Protein AF-M4T949-F1 (afdb_monomer)

Organism: NCBI:txid5691

pLDDT: mean 79.42, std 18.87, range [25.91, 96.88]

Secondary structure (DSSP, 8-state):
-------PPPPP----S-----THHHHHHHHHHHHHHHHT----S-TT-TTHHHHHHHHHHHHHHT-B-TTSPPSPPP-HHHHHHHHHHHHHS-HHHHHHSPPHHHHTSSPPPGGGGSS-HHHHHHHHHHHHHHHHHHHSGGGSGGG-PPPHHHHHSTHHHHHHHHHHHHHHHHHHHHHHHHHHTHHHHHHHHHHHHHHHHHHHHSSTT--SSTTSTT--B--SSHHHHTBTTTTTTSHHHHHHHHH-EETT--S-SS-TTT--EES-TTT-BTHHHHHHHHHHHTTSPP-B--HHHHHHHHHHHHTTEEEE--TTSPPEEEEEE--SSSSTTS--TT-EEEE-HHHHHHHTT------

Structure (mmCIF, N/CA/C/O backbone):
data_AF-M4T949-F1
#
_entry.id   AF-M4T949-F1
#
loop_
_atom_site.group_PDB
_atom_site.id
_atom_site.type_symbol
_atom_site.label_atom_id
_atom_site.label_alt_id
_atom_site.label_comp_id
_atom_site.label_asym_id
_atom_site.label_entity_id
_atom_site.label_seq_id
_atom_site.pdbx_PDB_ins_code
_atom_site.Cartn_x
_atom_site.Cartn_y
_atom_site.Cartn_z
_atom_site.occupancy
_atom_site.B_iso_or_equiv
_atom_site.auth_seq_id
_atom_site.auth_comp_id
_atom_site.auth_asym_id
_atom_site.auth_atom_id
_atom_site.pdbx_PDB_model_num
ATOM 1 N N . ASP A 1 1 ? -18.880 -30.749 17.300 1.00 30.70 1 ASP A N 1
ATOM 2 C CA . ASP A 1 1 ? -19.520 -31.812 16.516 1.00 30.70 1 ASP A CA 1
ATOM 3 C C . ASP A 1 1 ? -19.551 -31.386 15.050 1.00 30.70 1 ASP A C 1
ATOM 5 O O . ASP A 1 1 ? -20.134 -30.342 14.763 1.00 30.70 1 ASP A O 1
ATOM 9 N N . PRO A 1 2 ? -18.764 -32.020 14.167 1.00 28.19 2 PRO A N 1
ATOM 10 C CA . PRO A 1 2 ? -18.450 -31.499 12.844 1.00 28.19 2 PRO A CA 1
ATOM 11 C C . PRO A 1 2 ? -19.301 -32.123 11.722 1.00 28.19 2 PRO A C 1
ATOM 13 O O . PRO A 1 2 ? -19.599 -33.307 11.737 1.00 28.19 2 PRO A O 1
ATOM 16 N N . ARG A 1 3 ? -19.533 -31.317 10.676 1.00 27.27 3 ARG A N 1
ATOM 17 C CA . ARG A 1 3 ? -19.622 -31.705 9.249 1.00 27.27 3 ARG A CA 1
ATOM 18 C C . ARG A 1 3 ? -20.708 -32.721 8.847 1.00 27.27 3 ARG A C 1
ATOM 20 O O . ARG A 1 3 ? -20.486 -33.925 8.867 1.00 27.27 3 ARG A O 1
ATOM 27 N N . GLN A 1 4 ? -21.799 -32.222 8.259 1.00 31.67 4 GLN A N 1
ATOM 28 C CA . GLN A 1 4 ? -22.582 -32.994 7.287 1.00 31.67 4 GLN A CA 1
ATOM 29 C C . GLN A 1 4 ? -22.047 -32.748 5.868 1.00 31.67 4 GLN A C 1
ATOM 31 O O . GLN A 1 4 ? -22.224 -31.678 5.291 1.00 31.67 4 GLN A O 1
ATOM 36 N N . LEU A 1 5 ? -21.375 -33.768 5.334 1.00 28.75 5 LEU A N 1
ATOM 37 C CA . LEU A 1 5 ? -21.090 -33.980 3.917 1.00 28.75 5 LEU A CA 1
ATOM 38 C C . LEU A 1 5 ? -22.038 -35.090 3.447 1.00 28.75 5 LEU A C 1
ATOM 40 O O . LEU A 1 5 ? -21.965 -36.217 3.933 1.00 28.75 5 LEU A O 1
ATOM 44 N N . LEU A 1 6 ? -22.942 -34.755 2.528 1.00 28.31 6 LEU A N 1
ATOM 45 C CA . LEU A 1 6 ? -23.803 -35.705 1.829 1.00 28.31 6 LEU A CA 1
ATOM 46 C C . LEU A 1 6 ? -22.953 -36.532 0.854 1.00 28.31 6 LEU A C 1
ATOM 48 O O . LEU A 1 6 ? -22.551 -36.045 -0.200 1.00 28.31 6 LEU A O 1
ATOM 52 N N . PHE A 1 7 ? -22.692 -37.787 1.217 1.00 25.91 7 PHE A N 1
ATOM 53 C CA . PHE A 1 7 ? -22.283 -38.839 0.291 1.00 25.91 7 PHE A CA 1
ATOM 54 C C . PHE A 1 7 ? -23.542 -39.429 -0.350 1.00 25.91 7 PHE A C 1
ATOM 56 O O . PHE A 1 7 ? -24.339 -40.072 0.331 1.00 25.91 7 PHE A O 1
ATOM 63 N N . LEU A 1 8 ? -23.714 -39.222 -1.656 1.00 28.45 8 LEU A N 1
ATOM 64 C CA . LEU A 1 8 ? -24.615 -40.028 -2.473 1.00 28.45 8 LEU A CA 1
ATOM 65 C C . LEU A 1 8 ? -23.792 -41.068 -3.234 1.00 28.45 8 LEU A C 1
ATOM 67 O O . LEU A 1 8 ? -22.768 -40.778 -3.849 1.00 28.45 8 LEU A O 1
ATOM 71 N N . SER A 1 9 ? -24.259 -42.297 -3.092 1.00 28.17 9 SER A N 1
ATOM 72 C CA . SER A 1 9 ? -23.746 -43.563 -3.586 1.00 28.17 9 SER A CA 1
ATOM 73 C C . SER A 1 9 ? -23.794 -43.675 -5.114 1.00 28.17 9 SER A C 1
ATOM 75 O O . SER A 1 9 ? -24.791 -43.340 -5.749 1.00 28.17 9 SER A O 1
ATOM 77 N N . PHE A 1 10 ? -22.727 -44.224 -5.699 1.00 26.62 10 PHE A N 1
ATOM 78 C CA . PHE A 1 10 ? -22.704 -44.717 -7.078 1.00 26.62 10 PHE A CA 1
ATOM 79 C C . PHE A 1 10 ? -23.197 -46.172 -7.128 1.00 26.62 10 PHE A C 1
ATOM 81 O O . PHE A 1 10 ? -22.725 -46.983 -6.326 1.00 26.62 10 PHE A O 1
ATOM 88 N N . PRO A 1 11 ? -24.072 -46.555 -8.076 1.00 33.09 11 PRO A N 1
ATOM 89 C CA . PRO A 1 11 ? -24.275 -47.953 -8.416 1.00 33.09 11 PRO A CA 1
ATOM 90 C C . PRO A 1 11 ? -23.210 -48.437 -9.411 1.00 33.09 11 PRO A C 1
ATOM 92 O O . PRO A 1 11 ? -22.718 -47.692 -10.260 1.00 33.09 11 PRO A O 1
ATOM 95 N N . ALA A 1 12 ? -22.857 -49.712 -9.266 1.00 32.22 12 ALA A N 1
ATOM 96 C CA . ALA A 1 12 ? -21.851 -50.425 -10.035 1.00 32.22 12 ALA A CA 1
ATOM 97 C C . ALA A 1 12 ? -22.160 -50.458 -11.543 1.00 32.22 12 ALA A C 1
ATOM 99 O O . ALA A 1 12 ? -23.254 -50.836 -11.960 1.00 32.22 12 ALA A O 1
ATOM 100 N N . PHE A 1 13 ? -21.154 -50.121 -12.352 1.00 30.08 13 PHE A N 1
ATOM 101 C CA . PHE A 1 13 ? -21.157 -50.316 -13.799 1.00 30.08 13 PHE A CA 1
ATOM 102 C C . PHE A 1 13 ? -20.624 -51.720 -14.115 1.00 30.08 13 PHE A C 1
ATOM 104 O O . PHE A 1 13 ? -19.446 -52.009 -13.919 1.00 30.08 13 PHE A O 1
ATOM 111 N N . SER A 1 14 ? -21.498 -52.589 -14.619 1.00 36.09 14 SER A N 1
ATOM 112 C CA . SER A 1 14 ? -21.126 -53.784 -15.377 1.00 36.09 14 SER A CA 1
ATOM 113 C C . SER A 1 14 ? -21.784 -53.654 -16.745 1.00 36.09 14 SER A C 1
ATOM 115 O O . SER A 1 14 ? -23.005 -53.528 -16.823 1.00 36.09 1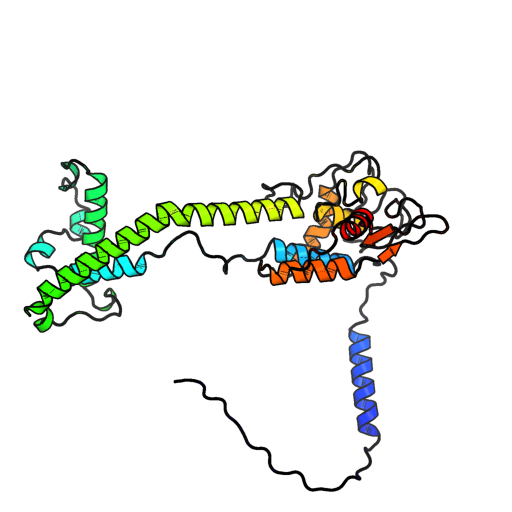4 SER A O 1
ATOM 117 N N . GLY A 1 15 ? -20.991 -53.612 -17.816 1.00 33.06 15 GLY A N 1
ATOM 118 C CA . GLY A 1 15 ? -21.538 -53.471 -19.165 1.00 33.06 15 GLY A CA 1
ATOM 119 C C . GLY A 1 15 ? -20.532 -53.035 -20.224 1.00 33.06 15 GLY A C 1
ATOM 120 O O . GLY A 1 15 ? -20.448 -51.861 -20.548 1.00 33.06 15 GLY A O 1
ATOM 121 N N . ASN A 1 16 ? -19.802 -54.022 -20.740 1.00 31.89 16 ASN A N 1
ATOM 122 C CA . ASN A 1 16 ? -19.310 -54.191 -22.112 1.00 31.89 16 ASN A CA 1
ATOM 123 C C . ASN A 1 16 ? -18.842 -52.972 -22.939 1.00 31.89 16 ASN A C 1
ATOM 125 O O . ASN A 1 16 ? -19.620 -52.150 -23.421 1.00 31.89 16 ASN A O 1
ATOM 129 N N . VAL A 1 17 ? -17.543 -52.994 -23.247 1.00 46.69 17 VAL A N 1
ATOM 130 C CA . VAL A 1 17 ? -16.878 -52.215 -24.296 1.00 46.69 17 VAL A CA 1
ATOM 131 C C . VAL A 1 17 ? -17.364 -52.703 -25.660 1.00 46.69 17 VAL A C 1
ATOM 133 O O . VAL A 1 17 ? -17.031 -53.814 -26.058 1.00 46.69 17 VAL A O 1
ATOM 136 N N . ASN A 1 18 ? -18.174 -51.889 -26.340 1.00 44.00 18 ASN A N 1
ATOM 137 C CA . ASN A 1 18 ? -18.191 -51.682 -27.797 1.00 44.00 18 ASN A CA 1
ATOM 138 C C . ASN A 1 18 ? -19.486 -50.964 -28.191 1.00 44.00 18 ASN A C 1
ATOM 140 O O . ASN A 1 18 ? -20.464 -51.601 -28.579 1.00 44.00 18 ASN A O 1
ATOM 144 N N . GLN A 1 19 ? -19.485 -49.629 -28.152 1.00 40.28 19 GLN A N 1
ATOM 145 C CA . GLN A 1 19 ? -20.375 -48.859 -29.015 1.00 40.28 19 GLN A CA 1
ATOM 146 C C . GLN A 1 19 ? -19.612 -47.731 -29.703 1.00 40.28 19 GLN A C 1
ATOM 148 O O . GLN A 1 19 ? -19.009 -46.855 -29.091 1.00 40.28 19 GLN A O 1
ATOM 153 N N . VAL A 1 20 ? -19.638 -47.852 -31.024 1.00 45.22 20 VAL A N 1
ATOM 154 C CA . VAL A 1 20 ? -19.129 -46.957 -32.050 1.00 45.22 20 VAL A CA 1
ATOM 155 C C . VAL A 1 20 ? -19.753 -45.572 -31.860 1.00 45.22 20 VAL A C 1
ATOM 157 O O . VAL A 1 20 ? -20.968 -45.419 -31.959 1.00 45.22 20 VAL A O 1
ATOM 160 N N . MET A 1 21 ? -18.924 -44.561 -31.586 1.00 36.97 21 MET A N 1
ATOM 161 C CA . MET A 1 21 ? -19.344 -43.159 -31.589 1.00 36.97 21 MET A CA 1
ATOM 162 C C . MET A 1 21 ? -19.725 -42.748 -33.014 1.00 36.97 21 MET A C 1
ATOM 164 O O . MET A 1 21 ? -18.894 -42.723 -33.920 1.00 36.97 21 MET A O 1
ATOM 168 N N . SER A 1 22 ? -21.003 -42.438 -33.200 1.00 46.22 22 SER A N 1
ATOM 169 C CA . SER A 1 22 ? -21.583 -41.943 -34.444 1.00 46.22 22 SER A CA 1
ATOM 170 C C . SER A 1 22 ? -20.960 -40.595 -34.860 1.00 46.22 22 SER A C 1
ATOM 172 O O . SER A 1 22 ? -20.745 -39.730 -34.006 1.00 46.22 22 SER A O 1
ATOM 174 N N . PRO A 1 23 ? -20.754 -40.340 -36.167 1.00 47.91 23 PRO A N 1
ATOM 175 C CA . PRO A 1 23 ? -20.007 -39.181 -36.664 1.00 47.91 23 PRO A CA 1
ATOM 176 C C . PRO A 1 23 ? -20.595 -37.772 -36.407 1.00 47.91 23 PRO A C 1
ATOM 178 O O . PRO A 1 23 ? -19.792 -36.842 -36.369 1.00 47.91 23 PRO A O 1
ATOM 181 N N . PRO A 1 24 ? -21.908 -37.513 -36.199 1.00 51.72 24 PRO A N 1
ATOM 182 C CA . PRO A 1 24 ? -22.390 -36.126 -36.140 1.00 51.72 24 PRO A CA 1
ATOM 183 C C . PRO A 1 24 ? -22.042 -35.391 -34.833 1.00 51.72 24 PRO A C 1
ATOM 185 O O . PRO A 1 24 ? -21.998 -34.162 -34.823 1.00 51.72 24 PRO A O 1
ATOM 188 N N . ALA A 1 25 ? -21.751 -36.109 -33.741 1.00 47.53 25 ALA A N 1
ATOM 189 C CA . ALA A 1 25 ? -21.434 -35.492 -32.448 1.00 47.53 25 ALA A CA 1
ATOM 190 C C . ALA A 1 25 ? -20.014 -34.893 -32.405 1.00 47.53 25 ALA A C 1
ATOM 192 O O . ALA A 1 25 ? -19.788 -33.862 -31.771 1.00 47.53 25 ALA A O 1
ATOM 193 N N . THR A 1 26 ? -19.065 -35.492 -33.130 1.00 52.66 26 THR A N 1
ATOM 194 C CA . THR A 1 26 ? -17.666 -35.039 -33.168 1.00 52.66 26 THR A CA 1
ATOM 195 C C . THR A 1 26 ? -17.513 -33.740 -33.965 1.00 52.66 26 THR A C 1
ATOM 197 O O . THR A 1 26 ? -16.751 -32.858 -33.570 1.00 52.66 26 THR A O 1
ATOM 200 N N . TYR A 1 27 ? -18.291 -33.566 -35.042 1.00 54.78 27 TYR A N 1
ATOM 201 C CA . TYR A 1 27 ? -18.287 -32.331 -35.837 1.00 54.78 27 TYR A CA 1
ATOM 202 C C . TYR A 1 27 ? -18.912 -31.145 -35.094 1.00 54.78 27 TYR A C 1
ATOM 204 O O . TYR A 1 27 ? -18.448 -30.017 -35.246 1.00 54.78 27 TYR A O 1
ATOM 212 N N . LEU A 1 28 ? -19.910 -31.388 -34.240 1.00 52.09 28 LEU A N 1
ATOM 213 C CA . LEU A 1 28 ? -20.571 -30.341 -33.454 1.00 52.09 28 LEU A CA 1
ATOM 214 C C . LEU A 1 28 ? -19.665 -29.789 -32.336 1.00 52.09 28 LEU A C 1
ATOM 216 O O . LEU A 1 28 ? -19.634 -28.581 -32.106 1.00 52.09 28 LEU A O 1
ATOM 220 N N . LEU A 1 29 ? -18.860 -30.647 -31.700 1.00 51.00 29 LEU A N 1
ATOM 221 C CA . LEU A 1 29 ? -17.855 -30.247 -30.702 1.00 51.00 29 LEU A CA 1
ATOM 222 C C . LEU A 1 29 ? -16.659 -29.496 -31.319 1.00 51.00 29 LEU A C 1
ATOM 224 O O . LEU A 1 29 ? -16.157 -28.535 -30.728 1.00 51.00 29 LEU A O 1
ATOM 228 N N . LEU A 1 30 ? -16.231 -29.879 -32.525 1.00 51.75 30 LEU A N 1
ATOM 229 C CA . LEU A 1 30 ? -15.196 -29.157 -33.277 1.00 51.75 30 LEU A CA 1
ATOM 230 C C . LEU A 1 30 ? -15.697 -27.803 -33.805 1.00 51.75 30 LEU A C 1
ATOM 232 O O . LEU A 1 30 ? -14.970 -26.814 -33.744 1.00 51.75 30 LEU A O 1
ATOM 236 N N . ALA A 1 31 ? -16.953 -27.718 -34.250 1.00 55.62 31 ALA A N 1
ATOM 237 C CA . ALA A 1 31 ? -17.550 -26.458 -34.689 1.00 55.62 31 ALA A CA 1
ATOM 238 C C . ALA A 1 31 ? -17.754 -25.476 -33.522 1.00 55.62 31 ALA A C 1
ATOM 240 O O . ALA A 1 31 ? -17.492 -24.286 -33.675 1.00 55.62 31 ALA A O 1
ATOM 241 N N . MET A 1 32 ? -18.145 -25.959 -32.336 1.00 54.88 32 MET A N 1
ATOM 242 C CA . MET A 1 32 ? -18.305 -25.121 -31.138 1.00 54.88 32 MET A CA 1
ATOM 243 C C . MET A 1 32 ? -16.964 -24.599 -30.602 1.00 54.88 32 MET A C 1
ATOM 245 O O . MET A 1 32 ? -16.877 -23.434 -30.219 1.00 54.88 32 MET A O 1
ATOM 249 N N . THR A 1 33 ? -15.893 -25.401 -30.629 1.00 54.09 33 THR A N 1
ATOM 250 C CA . THR A 1 33 ? -14.552 -24.911 -30.256 1.00 54.09 33 THR A CA 1
ATOM 251 C C . THR A 1 33 ? -13.996 -23.925 -31.285 1.00 54.09 33 THR A C 1
ATOM 253 O O . THR A 1 33 ? -13.420 -22.910 -30.892 1.00 54.09 33 THR A O 1
ATOM 256 N N . ALA A 1 34 ? -14.243 -24.136 -32.583 1.00 49.75 34 ALA A N 1
ATOM 257 C CA . ALA A 1 34 ? -13.886 -23.179 -33.631 1.00 49.75 34 ALA A CA 1
ATOM 258 C C . ALA A 1 34 ? -14.672 -21.855 -33.521 1.00 49.75 34 ALA A C 1
ATOM 260 O O . ALA A 1 34 ? -14.077 -20.788 -33.661 1.00 49.75 34 ALA A O 1
ATOM 261 N N . PHE A 1 35 ? -15.970 -21.897 -33.191 1.00 49.06 35 PHE A N 1
ATOM 262 C CA . PHE A 1 35 ? -16.807 -20.694 -33.077 1.00 49.06 35 PHE A CA 1
ATOM 263 C C . PHE A 1 35 ? -16.482 -19.859 -31.825 1.00 49.06 35 PHE A C 1
ATOM 265 O O . PHE A 1 35 ? -16.463 -18.627 -31.880 1.00 49.06 35 PHE A O 1
ATOM 272 N N . VAL A 1 36 ? -16.136 -20.514 -30.708 1.00 51.69 36 VAL A N 1
ATOM 273 C CA . VAL A 1 36 ? -15.624 -19.833 -29.504 1.00 51.69 36 VAL A CA 1
ATOM 274 C C . VAL A 1 36 ? -14.232 -19.239 -29.761 1.00 51.69 36 VAL A C 1
ATOM 276 O O . VAL A 1 36 ? -13.948 -18.147 -29.276 1.00 51.69 36 VAL A O 1
ATOM 279 N N . MET A 1 37 ? -13.389 -19.875 -30.585 1.00 45.78 37 MET A N 1
ATOM 280 C CA . MET A 1 37 ? -12.112 -19.282 -31.005 1.00 45.78 37 MET A CA 1
ATOM 281 C C . MET A 1 37 ? -12.294 -18.072 -31.937 1.00 45.78 37 MET A C 1
ATOM 283 O O . MET A 1 37 ? -11.555 -17.100 -31.790 1.00 45.78 37 MET A O 1
ATOM 287 N N . THR A 1 38 ? -13.288 -18.059 -32.833 1.00 43.88 38 THR A N 1
ATOM 288 C CA . THR A 1 38 ? -13.545 -16.903 -33.717 1.00 43.88 38 THR A CA 1
ATOM 289 C C . THR A 1 38 ? -14.211 -15.723 -33.007 1.00 43.88 38 THR A C 1
ATOM 291 O O . THR A 1 38 ? -13.908 -14.579 -33.332 1.00 43.88 38 THR A O 1
ATOM 294 N N . LEU A 1 39 ? -15.044 -15.957 -31.985 1.00 42.28 39 LEU A N 1
ATOM 295 C CA . LEU A 1 39 ? -15.647 -14.874 -31.188 1.00 42.28 39 LEU A CA 1
ATOM 296 C C . LEU A 1 39 ? -14.664 -14.215 -30.198 1.00 42.28 39 LEU A C 1
ATOM 298 O O . LEU A 1 39 ? -14.949 -13.141 -29.678 1.00 42.28 39 LEU A O 1
ATOM 302 N N . TRP A 1 40 ? -13.478 -14.801 -29.997 1.00 42.41 40 TRP A N 1
ATOM 303 C CA . TRP A 1 40 ? -12.342 -14.175 -29.304 1.00 42.41 40 TRP A CA 1
ATOM 304 C C . TRP A 1 40 ? -11.325 -13.521 -30.256 1.00 42.41 40 TRP A C 1
ATOM 306 O O . TRP A 1 40 ? -10.301 -13.002 -29.807 1.00 42.41 40 TRP A O 1
ATOM 316 N N . GLN A 1 41 ? -11.601 -13.510 -31.564 1.00 39.38 41 GLN A N 1
ATOM 317 C CA . GLN A 1 41 ? -10.785 -12.823 -32.572 1.00 39.38 41 GLN A CA 1
ATOM 318 C C . GLN A 1 41 ? -11.418 -11.517 -33.070 1.00 39.38 41 GLN A C 1
ATOM 320 O O . GLN A 1 41 ? -11.107 -11.044 -34.156 1.00 39.38 41 GLN A O 1
ATOM 325 N N . GLY A 1 42 ? -12.197 -10.846 -32.221 1.00 38.94 42 GLY A N 1
ATOM 326 C CA . GLY A 1 42 ? -12.296 -9.387 -32.266 1.00 38.94 42 GLY A CA 1
ATOM 327 C C . GLY A 1 42 ? -11.017 -8.749 -31.715 1.00 38.94 42 GLY A C 1
ATOM 328 O O . GLY A 1 42 ? -11.072 -8.014 -30.735 1.00 38.94 42 GLY A O 1
ATOM 329 N N . ARG A 1 43 ? -9.845 -9.089 -32.268 1.00 40.53 43 ARG A N 1
ATOM 330 C CA . ARG A 1 43 ? -8.613 -8.358 -31.968 1.00 40.53 43 ARG A CA 1
ATOM 331 C C . ARG A 1 43 ? -8.562 -7.157 -32.894 1.00 40.53 43 ARG A C 1
ATOM 333 O O . ARG A 1 43 ? -8.649 -7.309 -34.110 1.00 40.53 43 ARG A O 1
ATOM 340 N N . ALA A 1 44 ? -8.428 -5.980 -32.289 1.00 36.56 44 ALA A N 1
ATOM 341 C CA . ALA A 1 44 ? -7.951 -4.787 -32.961 1.00 36.56 44 ALA A CA 1
ATOM 342 C C . ALA A 1 44 ? -6.773 -5.145 -33.880 1.00 36.56 44 ALA A C 1
ATOM 344 O O . ALA A 1 44 ? -5.985 -6.048 -33.579 1.00 36.56 44 ALA A O 1
ATOM 345 N N . ASN A 1 45 ? -6.682 -4.455 -35.012 1.00 38.31 45 ASN A N 1
ATOM 346 C CA . ASN A 1 45 ? -5.584 -4.565 -35.962 1.00 38.31 45 ASN A CA 1
ATOM 347 C C . ASN A 1 45 ? -4.294 -3.966 -35.356 1.00 38.31 45 ASN A C 1
ATOM 349 O O . ASN A 1 45 ? -3.788 -2.962 -35.840 1.00 38.31 45 ASN A O 1
ATOM 353 N N . ASP A 1 46 ? -3.796 -4.566 -34.271 1.00 49.66 46 ASP A N 1
ATOM 354 C CA . ASP A 1 46 ? -2.640 -4.134 -33.486 1.00 49.66 46 ASP A CA 1
ATOM 355 C C . ASP A 1 46 ? -1.512 -5.164 -33.599 1.00 49.66 46 ASP A C 1
ATOM 357 O O . ASP A 1 46 ? -1.086 -5.782 -32.618 1.00 49.66 46 ASP A O 1
ATOM 361 N N . SER A 1 47 ? -0.947 -5.333 -34.796 1.00 50.62 47 SER A N 1
ATOM 362 C CA . SER A 1 47 ? 0.328 -6.056 -34.960 1.00 50.62 47 SER A CA 1
ATOM 363 C C . SER A 1 47 ? 1.476 -5.453 -34.124 1.00 50.62 47 SER A C 1
ATOM 365 O O . SER A 1 47 ? 2.540 -6.061 -34.004 1.00 50.62 47 SER A O 1
ATOM 367 N N . ASN A 1 48 ? 1.259 -4.267 -33.540 1.00 55.16 48 ASN A N 1
ATOM 368 C CA . ASN A 1 48 ? 2.241 -3.463 -32.822 1.00 55.16 48 ASN A CA 1
ATOM 369 C C . ASN A 1 48 ? 2.082 -3.507 -31.284 1.00 55.16 48 ASN A C 1
ATOM 371 O O . ASN A 1 48 ? 2.979 -3.062 -30.576 1.00 55.16 48 ASN A O 1
ATOM 375 N N . ALA A 1 49 ? 1.025 -4.130 -30.747 1.00 68.88 49 ALA A N 1
ATOM 376 C CA . ALA A 1 49 ? 0.736 -4.239 -29.307 1.00 68.88 49 ALA A CA 1
ATOM 377 C C . ALA A 1 49 ? 1.611 -5.264 -28.547 1.00 68.88 49 ALA A C 1
ATOM 379 O O . ALA A 1 49 ? 1.135 -6.035 -27.703 1.00 68.88 49 ALA A O 1
ATOM 380 N N . LYS A 1 50 ? 2.914 -5.304 -28.845 1.00 79.25 50 LYS A N 1
ATOM 381 C CA . LYS A 1 50 ? 3.852 -6.349 -28.397 1.00 79.25 50 LYS A CA 1
ATOM 382 C C . LYS A 1 50 ? 3.934 -6.472 -26.876 1.00 79.25 50 LYS A C 1
ATOM 384 O O . LYS A 1 50 ? 4.104 -7.573 -26.357 1.00 79.25 50 LYS A O 1
ATOM 389 N N . ASN A 1 51 ? 3.745 -5.366 -26.158 1.00 90.25 51 ASN A N 1
ATOM 390 C CA . ASN A 1 51 ? 3.873 -5.330 -24.703 1.00 90.25 51 ASN A CA 1
ATOM 391 C C . ASN A 1 51 ? 2.534 -5.335 -23.937 1.00 90.25 51 ASN A C 1
ATOM 393 O O . ASN A 1 51 ? 2.532 -5.235 -22.709 1.00 90.25 51 ASN A O 1
ATOM 397 N N . MET A 1 52 ? 1.382 -5.512 -24.598 1.00 89.25 52 MET A N 1
ATOM 398 C CA . MET A 1 52 ? 0.076 -5.432 -23.914 1.00 89.25 52 MET A CA 1
ATOM 399 C C . MET A 1 52 ? -0.118 -6.444 -22.796 1.00 89.25 52 MET A C 1
ATOM 401 O O . MET A 1 52 ? -0.672 -6.113 -21.748 1.00 89.25 52 MET A O 1
ATOM 405 N N . ALA A 1 53 ? 0.347 -7.677 -22.995 1.00 90.25 53 ALA A N 1
ATOM 406 C CA . ALA A 1 53 ? 0.245 -8.707 -21.968 1.00 90.25 53 ALA A CA 1
ATOM 407 C C . ALA A 1 53 ? 1.056 -8.346 -20.712 1.00 90.25 53 ALA A C 1
ATOM 409 O O . ALA A 1 53 ? 0.632 -8.657 -19.605 1.00 90.25 53 ALA A O 1
ATOM 410 N N . ILE A 1 54 ? 2.197 -7.671 -20.882 1.00 93.81 54 ILE A N 1
ATOM 411 C CA . ILE A 1 54 ? 3.043 -7.212 -19.774 1.00 93.81 54 ILE A CA 1
ATOM 412 C C . ILE A 1 54 ? 2.343 -6.086 -19.019 1.00 93.81 54 ILE A C 1
ATOM 414 O O . ILE A 1 54 ? 2.341 -6.077 -17.795 1.00 93.81 54 ILE A O 1
ATOM 418 N N . ILE A 1 55 ? 1.686 -5.175 -19.732 1.00 92.75 55 ILE A N 1
ATOM 419 C CA . ILE A 1 55 ? 0.962 -4.065 -19.107 1.00 92.75 55 ILE A CA 1
ATOM 420 C C . ILE A 1 55 ? -0.264 -4.514 -18.347 1.00 92.75 55 ILE A C 1
ATOM 422 O O . ILE A 1 55 ? -0.536 -3.973 -17.284 1.00 92.75 55 ILE A O 1
ATOM 426 N N . ASN A 1 56 ? -0.986 -5.514 -18.843 1.00 92.62 56 ASN A N 1
ATOM 427 C CA . ASN A 1 56 ? -2.096 -6.074 -18.084 1.00 92.62 56 ASN A CA 1
ATOM 428 C C . ASN A 1 56 ? -1.608 -6.672 -16.753 1.00 92.62 56 ASN A C 1
ATOM 430 O O . ASN A 1 56 ? -2.258 -6.470 -15.732 1.00 92.62 56 ASN A O 1
ATOM 434 N N . ASP A 1 57 ? -0.448 -7.335 -16.746 1.00 95.00 57 ASP A N 1
ATOM 435 C CA . ASP A 1 57 ? 0.145 -7.895 -15.525 1.00 95.00 57 ASP A CA 1
ATOM 436 C C . ASP A 1 57 ? 0.757 -6.819 -14.616 1.00 95.00 57 ASP A C 1
ATOM 438 O O . ASP A 1 57 ? 0.685 -6.924 -13.395 1.00 95.00 57 ASP A O 1
ATOM 442 N N . LEU A 1 58 ? 1.288 -5.738 -15.188 1.00 95.19 58 LEU A N 1
ATOM 443 C CA . LEU A 1 58 ? 1.741 -4.577 -14.427 1.00 95.19 58 LEU A CA 1
ATOM 444 C C . LEU A 1 58 ? 0.561 -3.850 -13.773 1.00 95.19 58 LEU A C 1
ATOM 446 O O . LEU A 1 58 ? 0.625 -3.514 -12.594 1.00 95.19 58 LEU A O 1
ATOM 450 N N . CYS A 1 59 ? -0.531 -3.632 -14.507 1.00 93.94 59 CYS A N 1
ATOM 451 C CA . CYS A 1 59 ? -1.751 -3.057 -13.954 1.00 93.94 59 CYS A CA 1
ATOM 452 C C . CYS A 1 59 ? -2.356 -3.961 -12.876 1.00 93.94 59 CYS A C 1
ATOM 454 O O . CYS A 1 59 ? -2.870 -3.457 -11.883 1.00 93.94 59 CYS A O 1
ATOM 456 N N . ASP A 1 60 ? -2.270 -5.281 -13.042 1.00 95.00 60 ASP A N 1
ATOM 457 C CA . ASP A 1 60 ? -2.655 -6.234 -12.007 1.00 95.00 60 ASP A CA 1
ATOM 458 C C . ASP A 1 60 ? -1.828 -6.038 -10.723 1.00 95.00 60 ASP A C 1
ATOM 460 O O . ASP A 1 60 ? -2.380 -5.855 -9.637 1.00 95.00 60 ASP A O 1
ATOM 464 N N . LEU A 1 61 ? -0.501 -5.963 -10.855 1.00 95.69 61 LEU A N 1
ATOM 465 C CA . LEU A 1 61 ? 0.391 -5.673 -9.733 1.00 95.69 61 LEU A CA 1
ATOM 466 C C . LEU A 1 61 ? 0.051 -4.335 -9.053 1.00 95.69 61 LEU A C 1
ATOM 468 O O . LEU A 1 61 ? -0.003 -4.286 -7.824 1.00 95.69 61 LEU A O 1
ATOM 472 N N . ILE A 1 62 ? -0.245 -3.281 -9.826 1.00 93.12 62 ILE A N 1
ATOM 473 C CA . ILE A 1 62 ? -0.729 -1.998 -9.288 1.00 93.12 62 ILE A CA 1
ATOM 474 C C . ILE A 1 62 ? -2.016 -2.207 -8.482 1.00 93.12 62 ILE A C 1
ATOM 476 O O . ILE A 1 62 ? -2.085 -1.740 -7.351 1.00 93.12 62 ILE A O 1
ATOM 480 N N . GLN A 1 63 ? -3.005 -2.935 -9.010 1.00 93.31 63 GLN A N 1
ATOM 481 C CA . GLN A 1 63 ? -4.293 -3.146 -8.334 1.00 93.31 63 GLN A CA 1
ATOM 482 C C . GLN A 1 63 ? -4.209 -4.015 -7.078 1.00 93.31 63 GLN A C 1
ATOM 484 O O . GLN A 1 63 ? -5.034 -3.870 -6.174 1.00 93.31 63 GLN A O 1
ATOM 489 N N . VAL A 1 64 ? -3.241 -4.931 -7.006 1.00 94.44 64 VAL A N 1
ATOM 490 C CA . VAL A 1 64 ? -2.924 -5.645 -5.763 1.00 94.44 64 VAL A CA 1
ATOM 491 C C . VAL A 1 64 ? -2.287 -4.692 -4.760 1.00 94.44 64 VAL A C 1
ATOM 493 O O . VAL A 1 64 ? -2.702 -4.659 -3.604 1.00 94.44 64 VAL A O 1
ATOM 496 N N . ALA A 1 65 ? -1.302 -3.910 -5.201 1.00 91.56 65 ALA A N 1
ATOM 497 C CA . ALA A 1 65 ? -0.544 -3.005 -4.351 1.00 91.56 65 ALA A CA 1
ATOM 498 C C . ALA A 1 65 ? -1.413 -1.872 -3.776 1.00 91.56 65 ALA A C 1
ATOM 500 O O . ALA A 1 65 ? -1.348 -1.600 -2.584 1.00 91.56 65 ALA A O 1
ATOM 501 N N . THR A 1 66 ? -2.295 -1.267 -4.573 1.00 89.69 66 THR A N 1
ATOM 502 C CA . THR A 1 66 ? -3.265 -0.251 -4.120 1.00 89.69 66 THR A CA 1
ATOM 503 C C . THR A 1 66 ? -4.593 -0.861 -3.667 1.00 89.69 66 THR A C 1
ATOM 505 O O . THR A 1 66 ? -5.628 -0.193 -3.667 1.00 89.69 66 THR A O 1
ATOM 508 N N . GLY A 1 67 ? -4.583 -2.160 -3.387 1.00 88.81 67 GLY A N 1
ATOM 509 C CA . GLY A 1 67 ? -5.759 -2.950 -3.101 1.00 88.81 67 GLY A CA 1
ATOM 510 C C . GLY A 1 67 ? -6.400 -2.668 -1.744 1.00 88.81 67 GLY A C 1
ATOM 511 O O . GLY A 1 67 ? -5.936 -1.860 -0.942 1.00 88.81 67 GLY A O 1
ATOM 512 N N . LYS A 1 68 ? -7.489 -3.386 -1.469 1.00 87.25 68 LYS A N 1
ATOM 513 C CA . LYS A 1 68 ? -8.178 -3.361 -0.177 1.00 87.25 68 LYS A CA 1
ATOM 514 C C . LYS A 1 68 ? -7.279 -3.919 0.932 1.00 87.25 68 LYS A C 1
ATOM 516 O O . LYS A 1 68 ? -6.542 -4.885 0.731 1.00 87.25 68 LYS A O 1
ATOM 521 N N . THR A 1 69 ? -7.393 -3.312 2.106 1.00 87.06 69 THR A N 1
ATOM 522 C CA . THR A 1 69 ? -6.658 -3.647 3.337 1.00 87.06 69 THR A CA 1
ATOM 523 C C . THR A 1 69 ? -7.603 -3.944 4.503 1.00 87.06 69 THR A C 1
ATOM 525 O O . THR A 1 69 ? -7.193 -3.965 5.656 1.00 87.06 69 THR A O 1
ATOM 528 N N . ASP A 1 70 ? -8.881 -4.199 4.221 1.00 85.81 70 ASP A N 1
ATOM 529 C CA . ASP A 1 70 ? -9.933 -4.474 5.209 1.00 85.81 70 ASP A CA 1
ATOM 530 C C . ASP A 1 70 ? -9.687 -5.740 6.042 1.00 85.81 70 ASP A C 1
ATOM 532 O O . ASP A 1 70 ? -10.217 -5.858 7.144 1.00 85.81 70 ASP A O 1
ATOM 536 N N . HIS A 1 71 ? -8.873 -6.663 5.529 1.00 83.50 71 HIS A N 1
ATOM 537 C CA . HIS A 1 71 ? -8.428 -7.861 6.238 1.00 83.50 71 HIS A CA 1
ATOM 538 C C . HIS A 1 71 ? -7.242 -7.612 7.187 1.00 83.50 71 HIS A C 1
ATOM 540 O O . HIS A 1 71 ? -6.911 -8.494 7.981 1.00 83.50 71 HIS A O 1
ATOM 546 N N . LEU A 1 72 ? -6.572 -6.456 7.096 1.00 83.00 72 LEU A N 1
ATOM 547 C CA . LEU A 1 72 ? -5.508 -6.100 8.030 1.00 83.00 72 LEU A CA 1
ATOM 548 C C . LEU A 1 72 ? -6.126 -5.714 9.382 1.00 83.00 72 LEU A C 1
ATOM 550 O O . LEU A 1 72 ? -7.193 -5.091 9.407 1.00 83.00 72 LEU A O 1
ATOM 554 N N . PRO A 1 73 ? -5.478 -6.058 10.512 1.00 80.69 73 PRO A N 1
ATOM 555 C CA . PRO A 1 73 ? -5.954 -5.651 11.825 1.00 80.69 73 PRO A CA 1
ATOM 556 C C . PRO A 1 73 ? -6.130 -4.135 11.885 1.00 80.69 73 PRO A C 1
ATOM 558 O O . PRO A 1 73 ? -5.195 -3.378 11.615 1.00 80.69 73 PRO A O 1
ATOM 561 N N . LYS A 1 74 ? -7.338 -3.692 12.235 1.00 81.00 74 LYS A N 1
ATOM 562 C CA . LYS A 1 74 ? -7.598 -2.272 12.460 1.00 81.00 74 LYS A CA 1
ATOM 563 C C . LYS A 1 74 ? -6.968 -1.860 13.791 1.00 81.00 74 LYS A C 1
ATOM 565 O O . LYS A 1 74 ? -7.034 -2.628 14.747 1.00 81.00 74 LYS A O 1
ATOM 570 N N . PRO A 1 75 ? -6.391 -0.653 13.876 1.00 81.38 75 PRO A N 1
ATOM 571 C CA . PRO A 1 75 ? -5.740 -0.185 15.094 1.00 81.38 75 PRO A CA 1
ATOM 572 C C . PRO A 1 75 ? -6.724 0.092 16.237 1.00 81.38 75 PRO A C 1
ATOM 574 O O . PRO A 1 75 ? -6.296 0.183 17.383 1.00 81.38 75 PRO A O 1
ATOM 577 N N . ASP A 1 76 ? -8.025 0.197 15.973 1.00 85.12 76 ASP A N 1
ATOM 578 C CA . ASP A 1 76 ? -9.031 0.452 17.002 1.00 85.12 76 ASP A CA 1
ATOM 579 C C . ASP A 1 76 ? -9.654 -0.840 17.543 1.00 85.12 76 ASP A C 1
ATOM 581 O O . ASP A 1 76 ? -10.132 -1.681 16.782 1.00 85.12 76 ASP A O 1
ATOM 585 N N . LEU A 1 77 ? -9.708 -0.952 18.874 1.00 84.38 77 LEU A N 1
ATOM 586 C CA . LEU A 1 77 ? -10.532 -1.948 19.558 1.00 84.38 77 LEU A CA 1
ATOM 587 C C . LEU A 1 77 ? -11.982 -1.473 19.640 1.00 84.38 77 LEU A C 1
ATOM 589 O O . LEU A 1 77 ? -12.260 -0.348 20.071 1.00 84.38 77 LEU A O 1
ATOM 593 N N . GLU A 1 78 ? -12.913 -2.362 19.304 1.00 83.56 78 GLU A N 1
ATOM 594 C CA . GLU A 1 78 ? -14.331 -2.131 19.566 1.00 83.56 78 GLU A CA 1
ATOM 595 C C . GLU A 1 78 ? -14.602 -2.060 21.078 1.00 83.56 78 GLU A C 1
ATOM 597 O O . GLU A 1 78 ? -13.977 -2.745 21.885 1.00 83.56 78 GLU A O 1
ATOM 602 N N . ASN A 1 79 ? -15.549 -1.206 21.477 1.00 84.94 79 ASN A N 1
ATOM 603 C CA . ASN A 1 79 ? -15.886 -0.978 22.888 1.00 84.94 79 ASN A CA 1
ATOM 604 C C . ASN A 1 79 ? -17.207 -1.641 23.314 1.00 84.94 79 ASN A C 1
ATOM 606 O O . ASN A 1 79 ? -17.671 -1.415 24.430 1.00 84.94 79 ASN A O 1
ATOM 610 N N . SER A 1 80 ? -17.837 -2.420 22.430 1.00 85.50 80 SER A N 1
ATOM 611 C CA . SER A 1 80 ? -19.173 -2.994 22.636 1.00 85.50 80 SER A CA 1
ATOM 612 C C . SER A 1 80 ? -19.254 -3.892 23.867 1.00 85.50 80 SER A C 1
ATOM 614 O O . SER A 1 80 ? -20.252 -3.848 24.589 1.00 85.50 80 SER A O 1
ATOM 616 N N . ASP A 1 81 ? -18.206 -4.665 24.141 1.00 87.94 81 ASP A N 1
ATOM 617 C CA . ASP A 1 81 ? -18.177 -5.595 25.270 1.00 87.94 81 ASP A CA 1
ATOM 618 C C . ASP A 1 81 ? -18.043 -4.857 26.602 1.00 87.94 81 ASP A C 1
ATOM 620 O O . ASP A 1 81 ? -18.796 -5.130 27.537 1.00 87.94 81 ASP A O 1
ATOM 624 N N . LEU A 1 82 ? -17.162 -3.851 26.673 1.00 90.50 82 LEU A N 1
ATOM 625 C CA . LEU A 1 82 ? -17.049 -2.989 27.851 1.00 90.50 82 LEU A CA 1
ATOM 626 C C . LEU A 1 82 ? -18.364 -2.245 28.109 1.00 90.50 82 LEU A C 1
ATOM 628 O O . LEU A 1 82 ? -18.862 -2.251 29.232 1.00 90.50 82 LEU A O 1
ATOM 632 N N . THR A 1 83 ? -18.976 -1.675 27.069 1.00 90.00 83 THR A N 1
ATOM 633 C CA . THR A 1 83 ? -20.290 -1.031 27.183 1.00 90.00 83 THR A CA 1
ATOM 634 C C . THR A 1 83 ? -21.367 -2.021 27.638 1.00 90.00 83 THR A C 1
ATOM 636 O O . THR A 1 83 ? -22.205 -1.680 28.471 1.00 90.00 83 THR A O 1
ATOM 639 N N . SER A 1 84 ? -21.334 -3.269 27.166 1.00 90.31 84 SER A N 1
ATOM 640 C CA . SER A 1 84 ? -22.268 -4.309 27.613 1.00 90.31 84 SER A CA 1
ATOM 641 C C . SER A 1 84 ? -22.089 -4.640 29.095 1.00 90.31 84 SER A C 1
ATOM 643 O O . SER A 1 84 ? -23.080 -4.735 29.820 1.00 90.31 84 SER A O 1
ATOM 645 N N . LEU A 1 85 ? -20.845 -4.760 29.567 1.00 91.44 85 LEU A N 1
ATOM 646 C CA . LEU A 1 85 ? -20.542 -4.961 30.985 1.00 91.44 85 LEU A CA 1
ATOM 647 C C . LEU A 1 85 ? -21.008 -3.774 31.837 1.00 91.44 85 LEU A C 1
ATOM 649 O O . LEU A 1 85 ? -21.602 -3.987 32.890 1.00 91.44 85 LEU A O 1
ATOM 653 N N . GLU A 1 86 ? -20.818 -2.535 31.377 1.00 91.62 86 GLU A N 1
ATOM 654 C CA . GLU A 1 86 ? -21.296 -1.326 32.063 1.00 91.62 86 GLU A CA 1
ATOM 655 C C . GLU A 1 86 ? -22.832 -1.296 32.184 1.00 91.62 86 GLU A C 1
ATOM 657 O O . GLU A 1 86 ? -23.355 -0.954 33.248 1.00 91.62 86 GLU A O 1
ATOM 662 N N . ILE A 1 87 ? -23.566 -1.718 31.145 1.00 91.19 87 ILE A N 1
ATOM 663 C CA . ILE A 1 87 ? -25.036 -1.846 31.186 1.00 91.19 87 ILE A CA 1
ATOM 664 C C . ILE A 1 87 ? -25.466 -2.947 32.163 1.00 91.19 87 ILE A C 1
ATOM 666 O O . ILE A 1 87 ? -26.390 -2.747 32.955 1.00 91.19 87 ILE A O 1
ATOM 670 N N . ILE A 1 88 ? -24.792 -4.102 32.147 1.00 90.44 88 ILE A N 1
ATOM 671 C CA . ILE A 1 88 ? -25.068 -5.193 33.092 1.00 90.44 88 ILE A CA 1
ATOM 672 C C . ILE A 1 88 ? -24.811 -4.719 34.526 1.00 90.44 88 ILE A C 1
ATOM 674 O O . ILE A 1 88 ? -25.670 -4.907 35.388 1.00 90.44 88 ILE A O 1
ATOM 678 N N . ASN A 1 89 ? -23.690 -4.043 34.778 1.00 92.44 89 ASN A N 1
ATOM 679 C CA . ASN A 1 89 ? -23.356 -3.493 36.089 1.00 92.44 89 ASN A CA 1
ATOM 680 C C . ASN A 1 89 ? -24.409 -2.485 36.564 1.00 92.44 89 ASN A C 1
ATOM 682 O O . ASN A 1 89 ? -24.902 -2.573 37.686 1.00 92.44 89 ASN A O 1
ATOM 686 N N . MET A 1 90 ? -24.830 -1.577 35.677 1.00 91.00 90 MET A N 1
ATOM 687 C CA . MET A 1 90 ? -25.917 -0.639 35.949 1.00 91.00 90 MET A CA 1
ATOM 688 C C . MET A 1 90 ? -27.215 -1.364 36.305 1.00 91.00 90 MET A C 1
ATOM 690 O O . MET A 1 90 ? -27.924 -0.935 37.205 1.00 91.00 90 MET A O 1
ATOM 694 N N . SER A 1 91 ? -27.534 -2.482 35.650 1.00 89.38 91 SER A N 1
ATOM 695 C CA . SER A 1 91 ? -28.749 -3.249 35.950 1.00 89.38 91 SER A CA 1
ATOM 696 C C . SER A 1 91 ? -28.737 -3.869 37.351 1.00 89.38 91 SER A C 1
ATOM 698 O O . SER A 1 91 ? -29.774 -3.893 38.017 1.00 89.38 91 SER A O 1
ATOM 700 N N . LEU A 1 92 ? -27.554 -4.296 37.806 1.00 91.00 92 LEU A N 1
ATOM 701 C CA . LEU A 1 92 ? -27.303 -4.918 39.108 1.00 91.00 92 LEU A CA 1
ATOM 702 C C . LEU A 1 92 ? -27.195 -3.901 40.252 1.00 91.00 92 LEU A C 1
ATOM 704 O O . LEU A 1 92 ? -27.256 -4.285 41.425 1.00 91.00 92 LEU A O 1
ATOM 708 N N . ALA A 1 93 ? -27.034 -2.617 39.929 1.00 89.44 93 ALA A N 1
ATOM 709 C CA . ALA A 1 93 ? -26.946 -1.563 40.922 1.00 89.44 93 ALA A CA 1
ATOM 710 C C . ALA A 1 93 ? -28.229 -1.456 41.763 1.00 89.44 93 ALA A C 1
ATOM 712 O O . ALA A 1 93 ? -29.310 -1.891 41.363 1.00 89.44 93 ALA A O 1
ATOM 713 N N . GLU A 1 94 ? -28.106 -0.865 42.946 1.00 86.06 94 GLU A N 1
ATOM 714 C CA . GLU A 1 94 ? -29.245 -0.630 43.834 1.00 86.06 94 GLU A CA 1
ATOM 715 C C . GLU A 1 94 ? -30.118 0.502 43.300 1.00 86.06 94 GLU A C 1
ATOM 717 O O . GLU A 1 94 ? -29.613 1.483 42.750 1.00 86.06 94 GLU A O 1
ATOM 722 N N . ASP A 1 95 ? -31.434 0.389 43.469 1.00 84.25 95 ASP A N 1
ATOM 723 C CA . ASP A 1 95 ? -32.369 1.392 42.953 1.00 84.25 95 ASP A CA 1
ATOM 724 C C . ASP A 1 95 ? -32.127 2.774 43.564 1.00 84.25 95 ASP A C 1
ATOM 726 O O . ASP A 1 95 ? -32.283 3.789 42.890 1.00 84.25 95 ASP A O 1
ATOM 730 N N . GLU A 1 96 ? -31.699 2.824 44.824 1.00 84.69 96 GLU A N 1
ATOM 731 C CA . GLU A 1 96 ? -31.300 4.056 45.510 1.00 84.69 96 GLU A CA 1
ATOM 732 C C . GLU A 1 96 ? -30.106 4.723 44.822 1.00 84.69 96 GLU A C 1
ATOM 734 O O . GLU A 1 96 ? -30.131 5.928 44.570 1.00 84.69 96 GLU A O 1
ATOM 739 N N . TRP A 1 97 ? -29.107 3.938 44.415 1.00 87.56 97 TRP A N 1
ATOM 740 C CA . TRP A 1 97 ? -27.971 4.447 43.654 1.00 87.56 97 TRP A CA 1
ATOM 741 C C . TRP A 1 97 ? -28.388 4.904 42.248 1.00 87.56 97 TRP A C 1
ATOM 743 O O . TRP A 1 97 ? -28.045 6.011 41.832 1.00 87.56 97 TRP A O 1
ATOM 753 N N . LYS A 1 98 ? -29.219 4.121 41.540 1.00 85.94 98 LYS A N 1
ATOM 754 C CA . LYS A 1 98 ? -29.751 4.501 40.213 1.00 85.94 98 LYS A CA 1
ATOM 755 C C . LYS A 1 98 ? -30.565 5.793 40.258 1.00 85.94 98 LYS A C 1
ATOM 757 O O . LYS A 1 98 ? -30.536 6.564 39.297 1.00 85.94 98 LYS A O 1
ATOM 762 N N . LYS A 1 99 ? -31.304 6.042 41.345 1.00 85.44 99 LYS A N 1
ATOM 763 C CA . LYS A 1 99 ? -32.053 7.294 41.565 1.00 85.44 99 LYS A CA 1
ATOM 764 C C . LYS A 1 99 ? -31.128 8.508 41.685 1.00 85.44 99 LYS A C 1
ATOM 766 O O . LYS A 1 99 ? -31.528 9.593 41.281 1.00 85.44 99 LYS A O 1
ATOM 771 N N . GLY A 1 100 ? -29.901 8.324 42.177 1.00 83.00 100 GLY A N 1
ATOM 772 C CA . GLY A 1 100 ? -28.877 9.372 42.241 1.00 83.00 100 GLY A CA 1
ATOM 773 C C . GLY A 1 100 ? -28.285 9.769 40.881 1.00 83.00 100 GLY A C 1
ATOM 774 O O . GLY A 1 100 ? -27.673 10.832 40.767 1.00 83.00 100 GLY A O 1
ATOM 775 N N . ILE A 1 101 ? -28.480 8.953 39.841 1.00 85.88 101 ILE A N 1
ATOM 776 C CA . ILE A 1 101 ? -28.030 9.248 38.476 1.00 85.88 101 ILE A CA 1
ATOM 777 C C . ILE A 1 101 ? -29.147 9.997 37.738 1.00 85.88 101 ILE A C 1
ATOM 779 O O . ILE A 1 101 ? -30.262 9.471 37.645 1.00 85.88 101 ILE A O 1
ATOM 783 N N . PRO A 1 102 ? -28.889 11.192 37.183 1.00 82.19 102 PRO A N 1
ATOM 784 C CA . PRO A 1 102 ? -29.899 11.918 36.421 1.00 82.19 102 PRO A CA 1
ATOM 785 C C . PRO A 1 102 ? -30.312 11.142 35.161 1.00 82.19 102 PRO A C 1
ATOM 787 O O . PRO A 1 102 ? -29.548 10.348 34.616 1.00 82.19 102 PRO A O 1
ATOM 790 N N . THR A 1 103 ? -31.535 11.364 34.697 1.00 80.50 103 THR A N 1
ATOM 791 C CA . THR A 1 103 ? -31.970 10.979 33.341 1.00 80.50 103 THR A CA 1
ATOM 792 C C . THR A 1 103 ? -31.308 11.877 32.291 1.00 80.50 103 THR A C 1
ATOM 794 O O . THR A 1 103 ? -30.745 12.918 32.634 1.00 80.50 103 THR A O 1
ATOM 797 N N . GLU A 1 104 ? -31.362 11.499 31.010 1.00 73.62 104 GLU A N 1
ATOM 798 C CA . GLU A 1 104 ? -30.836 12.348 29.930 1.00 73.62 104 GLU A CA 1
ATOM 799 C C . GLU A 1 104 ? -31.520 13.722 29.902 1.00 73.62 104 GLU A C 1
ATOM 801 O O . GLU A 1 104 ? -30.837 14.741 29.780 1.00 73.62 104 GLU A O 1
ATOM 806 N N . GLU A 1 105 ? -32.843 13.780 30.101 1.00 70.88 105 GLU A N 1
ATOM 807 C CA . GLU A 1 105 ? -33.570 15.050 30.163 1.00 70.88 105 GLU A CA 1
ATOM 808 C C . GLU A 1 105 ? -33.081 15.908 31.338 1.00 70.88 105 GLU A C 1
ATOM 810 O O . GLU A 1 105 ? -32.827 17.102 31.179 1.00 70.88 105 GLU A O 1
ATOM 815 N N . GLN A 1 106 ? -32.866 15.297 32.508 1.00 70.62 106 GLN A N 1
ATOM 816 C CA . GLN A 1 106 ? -32.350 15.986 33.697 1.00 70.62 106 GLN A CA 1
ATOM 817 C C . GLN A 1 106 ? -30.896 16.452 33.534 1.00 70.62 106 GLN A C 1
ATOM 819 O O . GLN A 1 106 ? -30.531 17.502 34.059 1.00 70.62 106 GLN A O 1
ATOM 824 N N . ALA A 1 107 ? -30.069 15.702 32.803 1.00 67.31 107 ALA A N 1
ATOM 825 C CA . ALA A 1 107 ? -28.671 16.045 32.546 1.00 67.31 107 ALA A CA 1
ATOM 826 C C . ALA A 1 107 ? -28.507 17.234 31.579 1.00 67.31 107 ALA A C 1
ATOM 828 O O . ALA A 1 107 ? -27.471 17.892 31.597 1.00 67.31 107 ALA A O 1
ATOM 829 N N . SER A 1 108 ? -29.526 17.535 30.766 1.00 61.72 108 SER A N 1
ATOM 830 C CA . SER A 1 108 ? -29.542 18.673 29.831 1.00 61.72 108 SER A CA 1
ATOM 831 C C . SER A 1 108 ? -29.972 20.015 30.458 1.00 61.72 108 SER A C 1
ATOM 833 O O . SER A 1 108 ? -29.934 21.057 29.801 1.00 61.72 108 SER A O 1
ATOM 835 N N . GLY A 1 109 ? -30.384 20.014 31.732 1.00 61.59 109 GLY A N 1
ATOM 836 C CA . GLY A 1 109 ? -30.807 21.216 32.456 1.00 61.59 109 GLY A CA 1
ATOM 837 C C . GLY A 1 109 ? -29.646 22.139 32.863 1.00 61.59 109 GLY A C 1
ATOM 838 O O . GLY A 1 109 ? -28.507 21.711 32.995 1.00 61.59 109 GLY A O 1
ATOM 839 N N . LYS A 1 110 ? -29.938 23.422 33.145 1.00 53.22 110 LYS A N 1
ATOM 840 C CA . LYS A 1 110 ? -28.963 24.457 33.586 1.00 53.22 110 LYS A CA 1
ATOM 841 C C . LYS A 1 110 ? -28.367 24.240 34.996 1.00 53.22 110 LYS A C 1
ATOM 843 O O . LYS A 1 110 ? -27.882 25.189 35.612 1.00 53.22 110 LYS A O 1
ATOM 848 N N . GLN A 1 111 ? -28.459 23.041 35.558 1.00 58.50 111 GLN A N 1
ATOM 849 C CA . GLN A 1 111 ? -27.975 22.769 36.909 1.00 58.50 111 GLN A CA 1
ATOM 850 C C . GLN A 1 111 ? -26.455 22.569 36.882 1.00 58.50 111 GLN A C 1
ATOM 852 O O . GLN A 1 111 ? -25.923 21.975 35.950 1.00 58.50 111 GLN A O 1
ATOM 857 N N . THR A 1 112 ? -25.749 23.089 37.889 1.00 63.69 112 THR A N 1
ATOM 858 C CA . THR A 1 112 ? -24.297 22.890 38.016 1.00 63.69 112 THR A CA 1
ATOM 859 C C . THR A 1 112 ? -24.003 21.402 38.183 1.00 63.69 112 THR A C 1
ATOM 861 O O . THR A 1 112 ? -24.599 20.752 39.047 1.00 63.69 112 THR A O 1
ATOM 864 N N . ASP A 1 113 ? -23.112 20.856 37.351 1.00 71.44 113 ASP A N 1
ATOM 865 C CA . ASP A 1 113 ? -22.778 19.437 37.388 1.00 71.44 113 ASP A CA 1
ATOM 866 C C . ASP A 1 113 ? -21.992 19.170 38.683 1.00 71.44 113 ASP A C 1
ATOM 868 O O . ASP A 1 113 ? -21.016 19.871 38.963 1.00 71.44 113 ASP A O 1
ATOM 872 N N . PRO A 1 114 ? -22.368 18.177 39.507 1.00 73.94 114 PRO A N 1
ATOM 873 C CA . PRO A 1 114 ? -21.574 17.781 40.670 1.00 73.94 114 PRO A CA 1
ATOM 874 C C . PRO A 1 114 ? -20.101 17.501 40.338 1.00 73.94 114 PRO A C 1
ATOM 876 O O . PRO A 1 114 ? -19.235 17.699 41.189 1.00 73.94 114 PRO A O 1
ATOM 879 N N . CYS A 1 115 ? -19.810 17.090 39.101 1.00 81.12 115 CYS A N 1
ATOM 880 C CA . CYS A 1 115 ? -18.457 16.888 38.601 1.00 81.12 115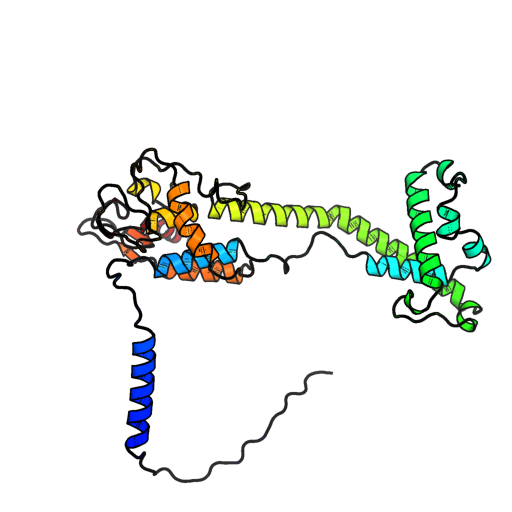 CYS A CA 1
ATOM 881 C C . CYS A 1 115 ? -17.656 18.187 38.410 1.00 81.12 115 CYS A C 1
ATOM 883 O O . CYS A 1 115 ? -16.431 18.127 38.372 1.00 81.12 115 CYS A O 1
ATOM 885 N N . ASP A 1 116 ? -18.293 19.363 38.340 1.00 80.06 116 ASP A N 1
ATOM 886 C CA . ASP A 1 116 ? -17.611 20.656 38.155 1.00 80.06 116 ASP A CA 1
ATOM 887 C C . ASP A 1 116 ? -16.716 21.050 39.341 1.00 80.06 116 ASP A C 1
ATOM 889 O O . ASP A 1 116 ? -15.841 21.900 39.200 1.00 80.06 116 ASP A O 1
ATOM 893 N N . LYS A 1 117 ? -16.937 20.455 40.519 1.00 77.44 117 LYS A N 1
ATOM 894 C CA . LYS A 1 117 ? -16.285 20.848 41.781 1.00 77.44 117 LYS A CA 1
ATOM 895 C C . LYS A 1 117 ? -15.169 19.896 42.232 1.00 77.44 117 LYS A C 1
ATOM 897 O O . LYS A 1 117 ? -14.615 20.093 43.311 1.00 77.44 117 LYS A O 1
ATOM 902 N N . GLY A 1 118 ? -14.879 18.847 41.460 1.00 74.94 118 GLY A N 1
ATOM 903 C CA . GLY A 1 118 ? -13.903 17.811 41.814 1.00 74.94 118 GLY A CA 1
ATOM 904 C C . GLY A 1 118 ? -12.473 18.091 41.324 1.00 74.94 118 GLY A C 1
ATOM 905 O O . GLY A 1 118 ? -12.275 18.972 40.490 1.00 74.94 118 GLY A O 1
ATOM 906 N N . PRO A 1 119 ? -11.475 17.316 41.798 1.00 73.00 119 PRO A N 1
ATOM 907 C CA . PRO A 1 119 ? -10.082 17.427 41.350 1.00 73.00 119 PRO A CA 1
ATOM 908 C C . PRO A 1 119 ? -9.884 17.008 39.884 1.00 73.00 119 PRO A C 1
ATOM 910 O O . PRO A 1 119 ? -8.959 17.488 39.238 1.00 73.00 119 PRO A O 1
ATOM 913 N N . GLU A 1 120 ? -10.779 16.175 39.334 1.00 81.06 120 GLU A N 1
ATOM 914 C CA . GLU A 1 120 ? -10.765 15.759 37.924 1.00 81.06 120 GLU A CA 1
ATOM 915 C C . GLU A 1 120 ? -12.148 15.924 37.260 1.00 81.06 120 GLU A C 1
ATOM 917 O O . GLU A 1 120 ? -12.866 14.944 37.024 1.00 81.06 120 GLU A O 1
ATOM 922 N N . PRO A 1 121 ? -12.558 17.164 36.933 1.00 82.94 121 PRO A N 1
ATOM 923 C CA . PRO A 1 121 ? -13.894 17.432 36.403 1.00 82.94 121 PRO A CA 1
ATOM 924 C C . PRO A 1 121 ? -14.190 16.706 35.087 1.00 82.94 121 PRO A C 1
ATOM 926 O O . PRO A 1 121 ? -15.305 16.232 34.880 1.00 82.94 121 PRO A O 1
ATOM 929 N N . ALA A 1 122 ? -13.195 16.590 34.202 1.00 83.56 122 ALA A N 1
ATOM 930 C CA . ALA A 1 122 ? -13.350 15.940 32.901 1.00 83.56 122 ALA A CA 1
ATOM 931 C C . ALA A 1 122 ? -13.603 14.428 33.032 1.00 83.56 122 ALA A C 1
ATOM 933 O O . ALA A 1 122 ? -14.567 13.921 32.461 1.00 83.56 122 ALA A O 1
ATOM 934 N N . ALA A 1 123 ? -12.796 13.729 33.836 1.00 81.44 123 ALA A N 1
ATOM 935 C CA . ALA A 1 123 ? -12.946 12.293 34.069 1.00 81.44 123 ALA A CA 1
ATOM 936 C C . ALA A 1 123 ? -14.280 11.969 34.762 1.00 81.44 123 ALA A C 1
ATOM 938 O O . ALA A 1 123 ? -14.977 11.030 34.376 1.00 81.44 123 ALA A O 1
ATOM 939 N N . CYS A 1 124 ? -14.686 12.793 35.735 1.00 84.12 124 CYS A N 1
ATOM 940 C CA . CYS A 1 124 ? -15.983 12.650 36.392 1.00 84.12 124 CYS A CA 1
ATOM 941 C C . CYS A 1 124 ? -17.144 12.814 35.401 1.00 84.12 124 CYS A C 1
ATOM 943 O O . CYS A 1 124 ? -18.055 11.986 35.384 1.00 84.12 124 CYS A O 1
ATOM 945 N N . LYS A 1 125 ? -17.105 13.842 34.539 1.00 85.00 125 LYS A N 1
ATOM 946 C CA . LYS A 1 125 ? -18.140 14.074 33.517 1.00 85.00 125 LYS A CA 1
ATOM 947 C C . LYS A 1 125 ? -18.237 12.925 32.520 1.00 85.00 125 LYS A C 1
ATOM 949 O O . LYS A 1 125 ? -19.342 12.514 32.173 1.00 85.00 125 LYS A O 1
ATOM 954 N N . GLU A 1 126 ? -17.100 12.385 32.086 1.00 85.69 126 GLU A N 1
ATOM 955 C CA . GLU A 1 126 ? -17.070 11.228 31.191 1.00 85.69 126 GLU A CA 1
ATOM 956 C C . GLU A 1 126 ? -17.692 9.990 31.852 1.00 85.69 126 GLU A C 1
ATOM 958 O O . GLU A 1 126 ? -18.545 9.326 31.265 1.00 85.69 126 GLU A O 1
ATOM 963 N N . LEU A 1 127 ? -17.314 9.691 33.096 1.00 84.00 127 LEU A N 1
ATOM 964 C CA . LEU A 1 127 ? -17.864 8.556 33.834 1.00 84.00 127 LEU A CA 1
ATOM 965 C C . LEU A 1 127 ? -19.374 8.714 34.070 1.00 84.00 127 LEU A C 1
ATOM 967 O O . LEU A 1 127 ? -20.147 7.774 33.885 1.00 84.00 127 LEU A O 1
ATOM 971 N N . ARG A 1 128 ? -19.805 9.929 34.422 1.00 85.75 128 ARG A N 1
ATOM 972 C CA . ARG A 1 128 ? -21.214 10.264 34.632 1.00 85.75 128 ARG A CA 1
ATOM 973 C C . ARG A 1 128 ? -22.030 10.100 33.352 1.00 85.75 128 ARG A C 1
ATOM 975 O O . ARG A 1 128 ? -23.125 9.546 33.417 1.00 85.75 128 ARG A O 1
ATOM 982 N N . SER A 1 129 ? -21.517 10.532 32.197 1.00 86.94 129 SER A N 1
ATOM 983 C CA . SER A 1 129 ? -22.224 10.362 30.919 1.00 86.94 129 SER A CA 1
ATOM 984 C C . SER A 1 129 ? -22.427 8.882 30.581 1.00 86.94 129 SER A C 1
ATOM 986 O O . SER A 1 129 ? -23.528 8.488 30.189 1.00 86.94 129 SER A O 1
ATOM 988 N N . LYS A 1 130 ? -21.420 8.036 30.845 1.00 87.75 130 LYS A N 1
ATOM 989 C CA . LYS A 1 130 ? -21.525 6.577 30.691 1.00 87.75 130 LYS A CA 1
ATOM 990 C C . LYS A 1 130 ? -22.588 5.981 31.607 1.00 87.75 130 LYS A C 1
ATOM 992 O O . LYS A 1 130 ? -23.365 5.140 31.167 1.00 87.75 130 LYS A O 1
ATOM 997 N N . TRP A 1 131 ? -22.685 6.439 32.855 1.00 89.62 131 TRP A N 1
ATOM 998 C CA . TRP A 1 131 ? -23.735 5.983 33.771 1.00 89.62 131 TRP A CA 1
ATOM 999 C C . TRP A 1 131 ? -25.139 6.385 33.323 1.00 89.62 131 TRP A C 1
ATOM 1001 O O . TRP A 1 131 ? -26.052 5.568 33.404 1.00 89.62 131 TRP A O 1
ATOM 1011 N N . ILE A 1 132 ? -25.321 7.608 32.822 1.00 89.38 132 ILE A N 1
ATOM 1012 C CA . ILE A 1 132 ? -26.611 8.068 32.283 1.00 89.38 132 ILE A CA 1
ATOM 1013 C C . ILE A 1 132 ? -27.019 7.194 31.086 1.00 89.38 132 ILE A C 1
ATOM 1015 O O . ILE A 1 132 ? -28.133 6.666 31.055 1.00 89.38 132 ILE A O 1
ATOM 1019 N N . ALA A 1 133 ? -26.096 6.970 30.146 1.00 88.88 133 ALA A N 1
ATOM 1020 C CA . ALA A 1 133 ? -26.331 6.127 28.976 1.00 88.88 133 ALA A CA 1
ATOM 1021 C C . ALA A 1 133 ? -26.643 4.671 29.365 1.00 88.88 133 ALA A C 1
ATOM 1023 O O . ALA A 1 133 ? -27.613 4.088 28.877 1.00 88.88 133 ALA A O 1
ATOM 1024 N N . ALA A 1 134 ? -25.871 4.092 30.291 1.00 89.62 134 ALA A N 1
ATOM 1025 C CA . ALA A 1 134 ? -26.106 2.744 30.792 1.00 89.62 134 ALA A CA 1
ATOM 1026 C C . ALA A 1 134 ? -27.465 2.638 31.496 1.00 89.62 134 ALA A C 1
ATOM 1028 O O . ALA A 1 134 ? -28.199 1.683 31.258 1.00 89.62 134 ALA A O 1
ATOM 1029 N N . LYS A 1 135 ? -27.846 3.633 32.312 1.00 89.00 135 LYS A N 1
ATOM 1030 C CA . LYS A 1 135 ? -29.145 3.667 32.999 1.00 89.00 135 LYS A CA 1
ATOM 1031 C C . LYS A 1 135 ? -30.284 3.628 31.989 1.00 89.00 135 LYS A C 1
ATOM 1033 O O . LYS A 1 135 ? -31.129 2.739 32.083 1.00 89.00 135 LYS A O 1
ATOM 1038 N N . LYS A 1 136 ? -30.248 4.496 30.977 1.00 87.44 136 LYS A N 1
ATOM 1039 C CA . LYS A 1 136 ? -31.223 4.498 29.878 1.00 87.44 136 LYS A CA 1
ATOM 1040 C C . LYS A 1 136 ? -31.281 3.151 29.150 1.00 87.44 136 LYS A C 1
ATOM 1042 O O . LYS A 1 136 ? -32.361 2.644 28.844 1.00 87.44 136 LYS A O 1
ATOM 1047 N N . ALA A 1 137 ? -30.135 2.513 28.916 1.00 86.50 137 ALA A N 1
ATOM 1048 C CA . ALA A 1 137 ? -30.091 1.192 28.291 1.00 86.50 137 ALA A CA 1
ATOM 1049 C C . ALA A 1 137 ? -30.753 0.090 29.145 1.00 86.50 137 ALA A C 1
ATOM 1051 O O . ALA A 1 137 ? -31.256 -0.892 28.600 1.00 86.50 137 ALA A O 1
ATOM 1052 N N . THR A 1 138 ? -30.834 0.255 30.470 1.00 84.56 138 THR A N 1
ATOM 1053 C CA . THR A 1 138 ? -31.549 -0.691 31.344 1.00 84.56 138 THR A CA 1
ATOM 1054 C C . THR A 1 138 ? -33.072 -0.511 31.370 1.00 84.56 138 THR A C 1
ATOM 1056 O O . THR A 1 138 ? -33.779 -1.397 31.860 1.00 84.56 138 THR A O 1
ATOM 1059 N N . GLU A 1 139 ? -33.620 0.581 30.825 1.00 81.38 139 GLU A N 1
ATOM 1060 C CA . GLU A 1 139 ? -35.058 0.893 30.906 1.00 81.38 139 GLU A CA 1
ATOM 1061 C C . GLU A 1 139 ? -35.914 -0.020 30.027 1.00 81.38 139 GLU A C 1
ATOM 1063 O O . GLU A 1 139 ? -36.994 -0.447 30.440 1.00 81.38 139 GLU A O 1
ATOM 1068 N N . THR A 1 140 ? -35.410 -0.455 28.870 1.00 76.75 140 THR A N 1
ATOM 1069 C CA . THR A 1 140 ? -36.131 -1.368 27.968 1.00 76.75 140 THR A CA 1
ATOM 1070 C C . THR A 1 140 ? -35.322 -2.627 27.688 1.00 76.75 140 THR A C 1
ATOM 1072 O O . THR A 1 140 ? -34.096 -2.606 27.659 1.00 76.75 140 THR A O 1
ATOM 1075 N N . ALA A 1 141 ? -36.003 -3.761 27.492 1.00 75.31 141 ALA A N 1
ATOM 1076 C CA . ALA A 1 141 ? -35.314 -5.006 27.156 1.00 75.31 141 ALA A CA 1
ATOM 1077 C C . ALA A 1 141 ? -34.623 -4.910 25.789 1.00 75.31 141 ALA A C 1
ATOM 1079 O O . ALA A 1 141 ? -33.577 -5.511 25.606 1.00 75.31 141 ALA A O 1
ATOM 1080 N N . ALA A 1 142 ? -35.154 -4.113 24.855 1.00 76.00 142 ALA A N 1
ATOM 1081 C CA . ALA A 1 142 ? -34.570 -3.917 23.529 1.00 76.00 142 ALA A CA 1
ATOM 1082 C C . ALA A 1 142 ? -33.153 -3.317 23.563 1.00 76.00 142 ALA A C 1
ATOM 1084 O O . ALA A 1 142 ? -32.359 -3.615 22.673 1.00 76.00 142 ALA A O 1
ATOM 1085 N N . ASN A 1 143 ? -32.844 -2.527 24.596 1.00 76.12 143 ASN A N 1
ATOM 1086 C CA . ASN A 1 143 ? -31.559 -1.849 24.769 1.00 76.12 143 ASN A CA 1
ATOM 1087 C C . ASN A 1 143 ? -30.565 -2.650 25.630 1.00 76.12 143 ASN A C 1
ATOM 1089 O O . ASN A 1 143 ? -29.413 -2.248 25.782 1.00 76.12 143 ASN A O 1
ATOM 1093 N N . PHE A 1 144 ? -30.998 -3.779 26.199 1.00 80.25 144 PHE A N 1
ATOM 1094 C CA . PHE A 1 144 ? -30.156 -4.624 27.036 1.00 80.25 144 PHE A CA 1
ATOM 1095 C C . PHE A 1 144 ? -29.259 -5.531 26.178 1.00 80.25 144 PHE A C 1
ATOM 1097 O O . PHE A 1 144 ? -29.721 -6.015 25.136 1.00 80.25 144 PHE A O 1
ATOM 1104 N N . PRO A 1 145 ? -28.028 -5.859 26.615 1.00 76.31 145 PRO A N 1
ATOM 1105 C CA . PRO A 1 145 ? -27.225 -6.895 25.973 1.00 76.31 145 PRO A CA 1
ATOM 1106 C C . PRO A 1 145 ? -28.034 -8.186 25.781 1.00 76.31 145 PRO A C 1
ATOM 1108 O O . PRO A 1 145 ? -28.690 -8.674 26.702 1.00 76.31 145 PRO A O 1
ATOM 1111 N N . ASN A 1 146 ? -28.050 -8.722 24.559 1.00 78.44 146 ASN A N 1
ATOM 1112 C CA . ASN A 1 146 ? -28.847 -9.900 24.172 1.00 78.44 146 ASN A CA 1
ATOM 1113 C C . ASN A 1 146 ? -30.366 -9.791 24.398 1.00 78.44 146 ASN A C 1
ATOM 1115 O O . ASN A 1 146 ? -31.074 -10.798 24.366 1.00 78.44 146 ASN A O 1
ATOM 1119 N N . LYS A 1 147 ? -30.881 -8.577 24.604 1.00 78.88 147 LYS A N 1
ATOM 1120 C CA . LYS A 1 147 ? -32.297 -8.266 24.809 1.00 78.88 147 LYS A CA 1
ATOM 1121 C C . LYS A 1 147 ? -32.960 -8.973 26.001 1.00 78.88 147 LYS A C 1
ATOM 1123 O O . LYS A 1 147 ? -34.173 -9.186 26.002 1.00 78.88 147 LYS A O 1
ATOM 1128 N N . LYS A 1 148 ? -32.180 -9.360 27.018 1.00 77.44 148 LYS A N 1
ATOM 1129 C CA . LYS A 1 148 ? -32.660 -10.118 28.187 1.00 77.44 148 LYS A CA 1
ATOM 1130 C C . LYS A 1 148 ? -32.354 -9.391 29.487 1.00 77.44 148 LYS A C 1
ATOM 1132 O O . LYS A 1 148 ? -31.202 -9.327 29.893 1.00 77.44 148 LYS A O 1
ATOM 1137 N N . LYS A 1 149 ? -33.392 -8.913 30.172 1.00 78.94 149 LYS A N 1
ATOM 1138 C CA . LYS A 1 149 ? -33.254 -8.383 31.532 1.00 78.94 149 LYS A CA 1
ATOM 1139 C C . LYS A 1 149 ? -33.173 -9.515 32.553 1.00 78.94 149 LYS A C 1
ATOM 1141 O O . LYS A 1 149 ? -33.766 -10.577 32.365 1.00 78.94 149 LYS A O 1
ATOM 1146 N N . LEU A 1 150 ? -32.480 -9.249 33.654 1.00 77.00 150 LEU A N 1
ATOM 1147 C CA . LEU A 1 150 ? -32.588 -10.064 34.860 1.00 77.00 150 LEU A CA 1
ATOM 1148 C C . LEU A 1 150 ? -34.021 -9.977 35.405 1.00 77.00 150 LEU A C 1
ATOM 1150 O O . LEU A 1 150 ? -34.646 -8.918 35.337 1.00 77.00 150 LEU A O 1
ATOM 1154 N N . SER A 1 151 ? -34.543 -11.089 35.923 1.00 80.50 151 SER A N 1
ATOM 1155 C CA . SER A 1 151 ? -35.823 -11.092 36.632 1.00 80.50 151 SER A CA 1
ATOM 1156 C C . SER A 1 151 ? -35.703 -10.352 37.965 1.00 80.50 151 SER A C 1
ATOM 1158 O O . SER A 1 151 ? -34.630 -10.298 38.569 1.00 80.50 151 SER A O 1
ATOM 1160 N N . GLU A 1 152 ? -36.827 -9.830 38.449 1.00 80.06 152 GLU A N 1
ATOM 1161 C CA . GLU A 1 152 ? -36.914 -9.153 39.745 1.00 80.06 152 GLU A CA 1
ATOM 1162 C C . GLU A 1 152 ? -36.454 -10.060 40.904 1.00 80.06 152 GLU A C 1
ATOM 1164 O O . GLU A 1 152 ? -35.721 -9.619 41.788 1.00 80.06 152 GLU A O 1
ATOM 1169 N N . ASP A 1 153 ? -36.789 -11.354 40.857 1.00 81.69 153 ASP A N 1
ATOM 1170 C CA . ASP A 1 153 ? -36.354 -12.340 41.857 1.00 81.69 153 ASP A CA 1
ATOM 1171 C C . ASP A 1 153 ? -34.826 -12.477 41.907 1.00 81.69 153 ASP A C 1
ATOM 1173 O O . ASP A 1 153 ? -34.227 -12.518 42.984 1.00 81.69 153 ASP A O 1
ATOM 1177 N N . ASN A 1 154 ? -34.169 -12.472 40.742 1.00 80.50 154 ASN A N 1
ATOM 1178 C CA . ASN A 1 154 ? -32.711 -12.535 40.660 1.00 80.50 154 ASN A CA 1
ATOM 1179 C C . ASN A 1 154 ? -32.060 -11.254 41.197 1.00 80.50 154 ASN A C 1
ATOM 1181 O O . ASN A 1 154 ? -31.021 -11.331 41.854 1.00 80.50 154 ASN A O 1
ATOM 1185 N N . LEU A 1 155 ? -32.681 -10.090 40.983 1.00 81.56 155 LEU A N 1
ATOM 1186 C CA . LEU A 1 155 ? -32.214 -8.813 41.530 1.00 81.56 155 LEU A CA 1
ATOM 1187 C C . LEU A 1 155 ? -32.377 -8.736 43.060 1.00 81.56 155 LEU A C 1
ATOM 1189 O O . LEU A 1 155 ? -31.556 -8.132 43.747 1.00 81.56 155 LEU A O 1
ATOM 1193 N N . ARG A 1 156 ? -33.389 -9.387 43.634 1.00 80.56 156 ARG A N 1
ATOM 1194 C CA . ARG A 1 156 ? -33.587 -9.419 45.096 1.00 80.56 156 ARG A CA 1
ATOM 1195 C C . ARG A 1 156 ? -32.761 -10.493 45.803 1.00 80.56 156 ARG A C 1
ATOM 1197 O O . ARG A 1 156 ? -32.658 -10.479 47.028 1.00 80.56 156 ARG A O 1
ATOM 1204 N N . SER A 1 157 ? -32.166 -11.413 45.049 1.00 82.62 157 SER A N 1
ATOM 1205 C CA . SER A 1 157 ? -31.360 -12.502 45.594 1.00 82.62 157 SER A CA 1
ATOM 1206 C C . SER A 1 157 ? -30.014 -12.029 46.164 1.00 82.62 157 SER A C 1
ATOM 1208 O O . SER A 1 157 ? -29.451 -11.006 45.765 1.00 82.62 157 SER A O 1
ATOM 1210 N N . THR A 1 158 ? -29.431 -12.838 47.052 1.00 80.25 158 THR A N 1
ATOM 1211 C CA . THR A 1 158 ? -28.052 -12.654 47.541 1.00 80.25 158 THR A CA 1
ATOM 1212 C C . THR A 1 158 ? -27.011 -12.751 46.420 1.00 80.25 158 THR A C 1
ATOM 1214 O O . THR A 1 158 ? -25.931 -12.171 46.537 1.00 80.25 158 THR A O 1
ATOM 1217 N N . LEU A 1 159 ? -27.349 -13.407 45.303 1.00 84.00 159 LEU A N 1
ATOM 1218 C CA . LEU A 1 159 ? -26.485 -13.533 44.130 1.00 84.00 159 LEU A CA 1
ATOM 1219 C C . LEU A 1 159 ? -26.276 -12.196 43.409 1.00 84.00 159 LEU A C 1
ATOM 1221 O O . LEU A 1 159 ? -25.246 -12.036 42.758 1.00 84.00 159 LEU A O 1
ATOM 1225 N N . ARG A 1 160 ? -27.182 -11.211 43.558 1.00 87.12 160 ARG A N 1
ATOM 1226 C CA . ARG A 1 160 ? -27.026 -9.883 42.934 1.00 87.12 160 ARG A CA 1
ATOM 1227 C C . ARG A 1 160 ? -25.702 -9.228 43.321 1.00 87.12 160 ARG A C 1
ATOM 1229 O O . ARG A 1 160 ? -25.009 -8.714 42.449 1.00 87.12 160 ARG A O 1
ATOM 1236 N N . LYS A 1 161 ? -25.356 -9.243 44.613 1.00 85.56 161 LYS A N 1
ATOM 1237 C CA . LYS A 1 161 ? -24.144 -8.577 45.122 1.00 85.56 161 LYS A CA 1
ATOM 1238 C C . LYS A 1 161 ? -22.875 -9.231 44.575 1.00 85.56 161 LYS A C 1
ATOM 1240 O O . LYS A 1 161 ? -22.028 -8.539 44.027 1.00 85.56 161 LYS A O 1
ATOM 1245 N N . SER A 1 162 ? -22.810 -10.561 44.619 1.00 88.00 162 SER A N 1
ATOM 1246 C CA . SER A 1 162 ? -21.687 -11.319 44.053 1.00 88.00 162 SER A CA 1
ATOM 1247 C C . SER A 1 162 ? -21.549 -11.115 42.536 1.00 88.00 162 SER A C 1
ATOM 1249 O O . SER A 1 162 ? -20.439 -10.939 42.030 1.00 88.00 162 SER A O 1
ATOM 1251 N N . ALA A 1 163 ? -22.667 -11.064 41.802 1.00 90.00 163 ALA A N 1
ATOM 1252 C CA . ALA A 1 163 ? -22.656 -10.754 40.375 1.00 90.00 163 ALA A CA 1
ATOM 1253 C C . ALA A 1 163 ? -22.161 -9.324 40.104 1.00 90.00 163 ALA A C 1
ATOM 1255 O O . ALA A 1 163 ? -21.354 -9.130 39.199 1.00 90.00 163 ALA A O 1
ATOM 1256 N N . ALA A 1 164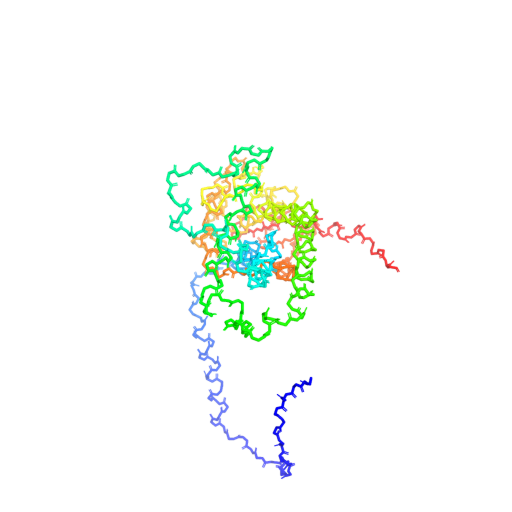 ? -22.597 -8.337 40.895 1.00 90.56 164 ALA A N 1
ATOM 1257 C CA . ALA A 1 164 ? -22.159 -6.948 40.757 1.00 90.56 164 ALA A CA 1
ATOM 1258 C C . ALA A 1 164 ? -20.645 -6.804 40.982 1.00 90.56 164 ALA A C 1
ATOM 1260 O O . ALA A 1 164 ? -19.965 -6.174 40.178 1.00 90.56 164 ALA A O 1
ATOM 1261 N N . GLU A 1 165 ? -20.101 -7.448 42.017 1.00 90.31 165 GLU A N 1
ATOM 1262 C CA . GLU A 1 165 ? -18.656 -7.469 42.292 1.00 90.31 165 GLU A CA 1
ATOM 1263 C C . GLU A 1 165 ? -17.866 -8.127 41.155 1.00 90.31 165 GLU A C 1
ATOM 1265 O O . GLU A 1 165 ? -16.856 -7.592 40.697 1.00 90.31 165 GLU A O 1
ATOM 1270 N N . THR A 1 166 ? -18.359 -9.258 40.647 1.00 93.81 166 THR A N 1
ATOM 1271 C CA . THR A 1 166 ? -17.721 -9.970 39.531 1.00 93.81 166 THR A CA 1
ATOM 1272 C C . THR A 1 166 ? -17.709 -9.117 38.263 1.00 93.81 166 THR A C 1
ATOM 1274 O O . THR A 1 166 ? -16.684 -9.010 37.593 1.00 93.81 166 THR A O 1
ATOM 1277 N N . VAL A 1 167 ? -18.833 -8.476 37.930 1.00 93.50 167 VAL A N 1
ATOM 1278 C CA . VAL A 1 167 ? -18.930 -7.604 36.751 1.00 93.50 167 VAL A CA 1
ATOM 1279 C C . VAL A 1 167 ? -18.051 -6.365 36.918 1.00 93.50 167 VAL A C 1
ATOM 1281 O O . VAL A 1 167 ? -17.389 -5.973 35.960 1.00 93.50 167 VAL A O 1
ATOM 1284 N N . ALA A 1 168 ? -17.977 -5.778 38.115 1.00 91.88 168 ALA A N 1
ATOM 1285 C CA . ALA A 1 168 ? -17.070 -4.667 38.392 1.00 91.88 168 ALA A CA 1
ATOM 1286 C C . ALA A 1 168 ? -15.599 -5.061 38.164 1.00 91.88 168 ALA A C 1
ATOM 1288 O O . ALA A 1 168 ? -14.866 -4.317 37.514 1.00 91.88 168 ALA A O 1
ATOM 1289 N N . LEU A 1 169 ? -15.182 -6.256 38.604 1.00 94.81 169 LEU A N 1
ATOM 1290 C CA . LEU A 1 169 ? -13.840 -6.779 38.328 1.00 94.81 169 LEU A CA 1
ATOM 1291 C C . LEU A 1 169 ? -13.588 -6.948 36.821 1.00 94.81 169 LEU A C 1
ATOM 1293 O O . LEU A 1 169 ? -12.533 -6.548 36.331 1.00 94.81 169 LEU A O 1
ATOM 1297 N N . LEU A 1 170 ? -14.553 -7.500 36.078 1.00 95.50 170 LEU A N 1
ATOM 1298 C CA . LEU A 1 170 ? -14.446 -7.662 34.623 1.00 95.50 170 LEU A CA 1
ATOM 1299 C C . LEU A 1 170 ? -14.348 -6.316 33.894 1.00 95.50 170 LEU A C 1
ATOM 1301 O O . LEU A 1 170 ? -13.593 -6.202 32.931 1.00 95.50 170 LEU A O 1
ATOM 1305 N N . ILE A 1 171 ? -15.072 -5.291 34.353 1.00 93.62 171 ILE A N 1
ATOM 1306 C CA . ILE A 1 171 ? -14.972 -3.926 33.818 1.00 93.62 171 ILE A CA 1
ATOM 1307 C C . ILE A 1 171 ? -13.556 -3.382 34.009 1.00 93.62 171 ILE A C 1
ATOM 1309 O O . ILE A 1 171 ? -12.978 -2.853 33.060 1.00 93.62 171 ILE A O 1
ATOM 1313 N N . GLU A 1 172 ? -12.979 -3.519 35.204 1.00 92.69 172 GLU A N 1
ATOM 1314 C CA . GLU A 1 172 ? -11.618 -3.041 35.470 1.00 92.69 172 GLU A CA 1
ATOM 1315 C C . GLU A 1 172 ? -10.568 -3.819 34.665 1.00 92.69 172 GLU A C 1
ATOM 1317 O O . GLU A 1 172 ? -9.673 -3.213 34.078 1.00 92.69 172 GLU A O 1
ATOM 1322 N N . GLN A 1 173 ? -10.723 -5.139 34.523 1.00 93.88 173 GLN A N 1
ATOM 1323 C CA . GLN A 1 173 ? -9.871 -5.945 33.642 1.00 93.88 173 GLN A CA 1
ATOM 1324 C C . GLN A 1 173 ? -9.985 -5.509 32.175 1.00 93.88 173 GLN A C 1
ATOM 1326 O O . GLN A 1 173 ? -8.971 -5.331 31.504 1.00 93.88 173 GLN A O 1
ATOM 1331 N N . ALA A 1 174 ? -11.200 -5.278 31.672 1.00 93.06 174 ALA A N 1
ATOM 1332 C CA . ALA A 1 174 ? -11.418 -4.817 30.303 1.00 93.06 174 ALA A CA 1
ATOM 1333 C C . ALA A 1 174 ? -10.814 -3.422 30.063 1.00 93.06 174 ALA A C 1
ATOM 1335 O O . ALA A 1 174 ? -10.187 -3.186 29.027 1.00 93.06 174 ALA A O 1
ATOM 1336 N N . LYS A 1 175 ? -10.936 -2.504 31.031 1.00 91.75 175 LYS A N 1
ATOM 1337 C CA . LYS A 1 175 ? -10.268 -1.193 30.986 1.00 91.75 175 LYS A CA 1
ATOM 1338 C C . LYS A 1 175 ? -8.748 -1.328 30.993 1.00 91.75 175 LYS A C 1
ATOM 1340 O O . LYS A 1 175 ? -8.089 -0.615 30.236 1.00 91.75 175 LYS A O 1
ATOM 1345 N N . HIS A 1 176 ? -8.198 -2.230 31.805 1.00 92.69 176 HIS A N 1
ATOM 1346 C CA . HIS A 1 176 ? -6.763 -2.501 31.847 1.00 92.69 176 HIS A CA 1
ATOM 1347 C C . HIS A 1 176 ? -6.259 -2.995 30.489 1.00 92.69 176 HIS A C 1
ATOM 1349 O O . HIS A 1 176 ? -5.369 -2.376 29.917 1.00 92.69 176 HIS A O 1
ATOM 1355 N N . VAL A 1 177 ? -6.901 -4.019 29.916 1.00 93.00 177 VAL A N 1
ATOM 1356 C CA . VAL A 1 177 ? -6.561 -4.549 28.583 1.00 93.00 177 VAL A CA 1
ATOM 1357 C C . VAL A 1 177 ? -6.638 -3.456 27.518 1.00 93.00 177 VAL A C 1
ATOM 1359 O O . VAL A 1 177 ? -5.725 -3.314 26.709 1.00 93.00 177 VAL A O 1
ATOM 1362 N N . LYS A 1 178 ? -7.692 -2.630 27.532 1.00 91.25 178 LYS A N 1
ATOM 1363 C CA . LYS A 1 178 ? -7.821 -1.507 26.594 1.00 91.25 178 LYS A CA 1
ATOM 1364 C C . LYS A 1 178 ? -6.693 -0.486 26.759 1.00 91.25 178 LYS A C 1
ATOM 1366 O O . LYS A 1 178 ? -6.200 0.052 25.770 1.00 91.25 178 LYS A O 1
ATOM 1371 N N . THR A 1 179 ? -6.295 -0.212 27.997 1.00 92.06 179 THR A N 1
ATOM 1372 C CA . THR A 1 179 ? -5.203 0.716 28.310 1.00 92.06 179 THR A CA 1
ATOM 1373 C C . THR A 1 179 ? -3.867 0.164 27.823 1.00 92.06 179 THR A C 1
ATOM 1375 O O . THR A 1 179 ? -3.141 0.875 27.131 1.00 92.06 179 THR A O 1
ATOM 1378 N N . GLU A 1 180 ? -3.572 -1.109 28.096 1.00 93.62 180 GLU A N 1
ATOM 1379 C CA . GLU A 1 180 ? -2.362 -1.777 27.611 1.00 93.62 180 GLU A CA 1
ATOM 1380 C C . GLU A 1 180 ? -2.312 -1.832 26.086 1.00 93.62 180 GLU A C 1
ATOM 1382 O O . GLU A 1 180 ? -1.282 -1.498 25.501 1.00 93.62 180 GLU A O 1
ATOM 1387 N N . TYR A 1 181 ? -3.421 -2.180 25.435 1.00 93.12 181 TYR A N 1
ATOM 1388 C CA . TYR A 1 181 ? -3.515 -2.191 23.979 1.00 93.12 181 TYR A CA 1
ATOM 1389 C C . TYR A 1 181 ? -3.247 -0.803 23.385 1.00 93.12 181 TYR A C 1
ATOM 1391 O O . TYR A 1 181 ? -2.434 -0.661 22.471 1.00 93.12 181 TYR A O 1
ATOM 1399 N N . ASN A 1 182 ? -3.895 0.238 23.921 1.00 92.69 182 ASN A N 1
ATOM 1400 C CA . ASN A 1 182 ? -3.715 1.612 23.449 1.00 92.69 182 ASN A CA 1
ATOM 1401 C C . ASN A 1 182 ? -2.277 2.111 23.644 1.00 92.69 182 ASN A C 1
ATOM 1403 O O . ASN A 1 182 ? -1.790 2.883 22.823 1.00 92.69 182 ASN A O 1
ATOM 1407 N N . ALA A 1 183 ? -1.609 1.682 24.716 1.00 93.06 183 ALA A N 1
ATOM 1408 C CA . ALA A 1 183 ? -0.233 2.066 25.006 1.00 93.06 183 ALA A CA 1
ATOM 1409 C C . ALA A 1 183 ? 0.794 1.302 24.152 1.00 93.06 183 ALA A C 1
ATOM 1411 O O . ALA A 1 183 ? 1.799 1.883 23.746 1.00 93.06 183 ALA A O 1
ATOM 1412 N N . ASN A 1 184 ? 0.558 0.013 23.879 1.00 92.25 184 ASN A N 1
ATOM 1413 C CA . ASN A 1 184 ? 1.589 -0.882 23.346 1.00 92.25 184 ASN A CA 1
ATOM 1414 C C . ASN A 1 184 ? 1.337 -1.348 21.908 1.00 92.25 184 ASN A C 1
ATOM 1416 O O . ASN A 1 184 ? 2.273 -1.367 21.106 1.00 92.25 184 ASN A O 1
ATOM 1420 N N . ASP A 1 185 ? 0.104 -1.725 21.572 1.00 90.69 185 ASP A N 1
ATOM 1421 C CA . ASP A 1 185 ? -0.212 -2.421 20.319 1.00 90.69 185 ASP A CA 1
ATOM 1422 C C . ASP A 1 185 ? -0.772 -1.478 19.259 1.00 90.69 185 ASP A C 1
ATOM 1424 O O . ASP A 1 185 ? -0.328 -1.511 18.108 1.00 90.69 185 ASP A O 1
ATOM 1428 N N . LYS A 1 186 ? -1.685 -0.579 19.647 1.00 92.38 186 LYS A N 1
ATOM 1429 C CA . LYS A 1 186 ? -2.276 0.406 18.736 1.00 92.38 186 LYS A CA 1
ATOM 1430 C C . LYS A 1 186 ? -1.214 1.231 17.990 1.00 92.38 186 LYS A C 1
ATOM 1432 O O . LYS A 1 186 ? -1.260 1.234 16.758 1.00 92.38 186 LYS A O 1
ATOM 1437 N N . PRO A 1 187 ? -0.202 1.834 18.653 1.00 90.00 187 PRO A N 1
ATOM 1438 C CA . PRO A 1 187 ? 0.818 2.612 17.948 1.00 90.00 187 PRO A CA 1
ATOM 1439 C C . PRO A 1 187 ? 1.653 1.758 16.987 1.00 90.00 187 PRO A C 1
ATOM 1441 O O . PRO A 1 187 ? 2.080 2.235 15.937 1.00 90.00 187 PRO A O 1
ATOM 1444 N N . ARG A 1 188 ? 1.878 0.475 17.313 1.00 87.56 188 ARG A N 1
ATOM 1445 C CA . ARG A 1 188 ? 2.605 -0.457 16.437 1.00 87.56 188 ARG A CA 1
ATOM 1446 C C . ARG A 1 188 ? 1.795 -0.785 15.189 1.00 87.56 188 ARG A C 1
ATOM 1448 O O . ARG A 1 188 ? 2.356 -0.782 14.097 1.00 87.56 188 ARG A O 1
ATOM 1455 N N . LEU A 1 189 ? 0.497 -1.045 15.334 1.00 88.25 189 LEU A N 1
ATOM 1456 C CA . LEU A 1 189 ? -0.400 -1.318 14.209 1.00 88.25 189 LEU A CA 1
ATOM 1457 C C . LEU A 1 189 ? -0.560 -0.096 13.299 1.00 88.25 189 LEU A C 1
ATOM 1459 O O . LEU A 1 189 ? -0.498 -0.231 12.075 1.00 88.25 189 LEU A O 1
ATOM 1463 N N . GLU A 1 190 ? -0.694 1.099 13.877 1.00 88.44 190 GLU A N 1
ATOM 1464 C CA . GLU A 1 190 ? -0.718 2.357 13.124 1.00 88.44 190 GLU A CA 1
ATOM 1465 C C . GLU A 1 190 ? 0.593 2.572 12.365 1.00 88.44 190 GLU A C 1
ATOM 1467 O O . GLU A 1 190 ? 0.568 2.831 11.161 1.00 88.44 190 GLU A O 1
ATOM 1472 N N . TYR A 1 191 ? 1.735 2.377 13.033 1.00 84.00 191 TYR A N 1
ATOM 1473 C CA . TYR A 1 191 ? 3.054 2.479 12.412 1.00 84.00 191 TYR A CA 1
ATOM 1474 C C . TYR A 1 191 ? 3.220 1.499 11.247 1.00 84.00 191 TYR A C 1
ATOM 1476 O O . TYR A 1 191 ? 3.648 1.900 10.167 1.00 84.00 191 TYR A O 1
ATOM 1484 N N . VAL A 1 192 ? 2.858 0.225 11.429 1.00 84.44 192 VAL A N 1
ATOM 1485 C CA . VAL A 1 192 ? 2.945 -0.792 10.368 1.00 84.44 192 VAL A CA 1
ATOM 1486 C C . VAL A 1 192 ? 2.037 -0.435 9.193 1.00 84.44 192 VAL A C 1
ATOM 1488 O O . VAL A 1 192 ? 2.465 -0.549 8.048 1.00 84.44 192 VAL A O 1
ATOM 1491 N N . THR A 1 193 ? 0.820 0.041 9.455 1.00 84.56 193 THR A N 1
ATOM 1492 C CA . THR A 1 193 ? -0.136 0.413 8.402 1.00 84.56 193 THR A CA 1
ATOM 1493 C C . THR A 1 193 ? 0.353 1.616 7.597 1.00 84.56 193 THR A C 1
ATOM 14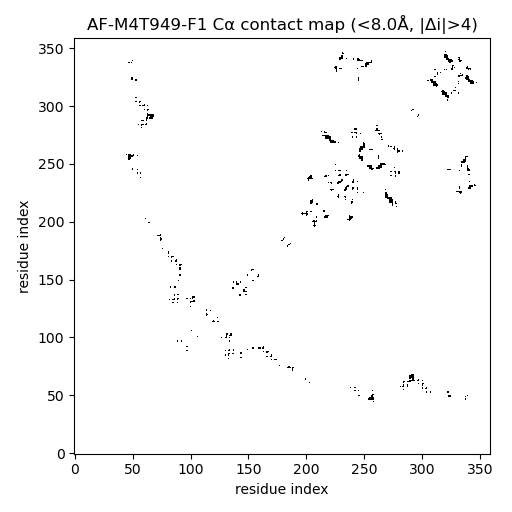95 O O . THR A 1 193 ? 0.347 1.580 6.368 1.00 84.56 193 THR A O 1
ATOM 1498 N N . GLN A 1 194 ? 0.830 2.665 8.272 1.00 84.38 194 GLN A N 1
ATOM 1499 C CA . GLN A 1 194 ? 1.389 3.851 7.615 1.00 84.38 194 GLN A CA 1
ATOM 1500 C C . GLN A 1 194 ? 2.659 3.516 6.834 1.00 84.38 194 GLN A C 1
ATOM 1502 O O . GLN A 1 194 ? 2.842 3.974 5.707 1.00 84.38 194 GLN A O 1
ATOM 1507 N N . ARG A 1 195 ? 3.532 2.690 7.416 1.00 86.50 195 ARG A N 1
ATOM 1508 C CA . ARG A 1 195 ? 4.761 2.248 6.764 1.00 86.50 195 ARG A CA 1
ATOM 1509 C C . ARG A 1 195 ? 4.464 1.407 5.526 1.00 86.50 195 ARG A C 1
ATOM 1511 O O . ARG A 1 195 ? 5.088 1.642 4.499 1.00 86.50 195 ARG A O 1
ATOM 1518 N N . LEU A 1 196 ? 3.503 0.487 5.601 1.00 88.00 196 LEU A N 1
ATOM 1519 C CA . LEU A 1 196 ? 3.064 -0.311 4.456 1.00 88.00 196 LEU A CA 1
ATOM 1520 C C . LEU A 1 196 ? 2.555 0.585 3.319 1.00 88.00 196 LEU A C 1
ATOM 1522 O O . LEU A 1 196 ? 2.995 0.428 2.185 1.00 88.00 196 LEU A O 1
ATOM 1526 N N . ASP A 1 197 ? 1.678 1.547 3.620 1.00 86.75 197 ASP A N 1
ATOM 1527 C CA . ASP A 1 197 ? 1.159 2.498 2.628 1.00 86.75 197 ASP A CA 1
ATOM 1528 C C . ASP A 1 197 ? 2.286 3.329 1.985 1.00 86.75 197 ASP A C 1
ATOM 1530 O O . ASP A 1 197 ? 2.373 3.424 0.758 1.00 86.75 197 ASP A O 1
ATOM 1534 N N . GLY A 1 198 ? 3.206 3.858 2.797 1.00 89.38 198 GLY A N 1
ATOM 1535 C CA . GLY A 1 198 ? 4.355 4.631 2.323 1.00 89.38 198 GLY A CA 1
ATOM 1536 C C . GLY A 1 198 ? 5.344 3.815 1.480 1.00 89.38 198 GLY A C 1
ATOM 1537 O O . GLY A 1 198 ? 5.798 4.291 0.436 1.00 89.38 198 GLY A O 1
ATOM 1538 N N . GLU A 1 199 ? 5.665 2.583 1.886 1.00 91.69 199 GLU A N 1
ATOM 1539 C CA . GLU A 1 199 ? 6.549 1.674 1.141 1.00 91.69 199 GLU A CA 1
ATOM 1540 C C . GLU A 1 199 ? 5.921 1.265 -0.198 1.00 91.69 199 GLU A C 1
ATOM 1542 O O . GLU A 1 199 ? 6.582 1.338 -1.237 1.00 91.69 199 GLU A O 1
ATOM 1547 N N . VAL A 1 200 ? 4.628 0.921 -0.203 1.00 91.62 200 VAL A N 1
ATOM 1548 C CA . VAL A 1 200 ? 3.882 0.595 -1.425 1.00 91.62 200 VAL A CA 1
ATOM 1549 C C . VAL A 1 200 ? 3.861 1.784 -2.384 1.00 91.62 200 VAL A C 1
ATOM 1551 O O . VAL A 1 200 ? 4.219 1.639 -3.552 1.00 91.62 200 VAL A O 1
ATOM 1554 N N . LYS A 1 201 ? 3.499 2.981 -1.913 1.00 91.56 201 LYS A N 1
ATOM 1555 C CA . LYS A 1 201 ? 3.473 4.190 -2.752 1.00 91.56 201 LYS A CA 1
ATOM 1556 C C . LYS A 1 201 ? 4.851 4.552 -3.289 1.00 91.56 201 LYS A C 1
ATOM 1558 O O . LYS A 1 201 ? 4.966 4.935 -4.452 1.00 91.56 201 LYS A O 1
ATOM 1563 N N . THR A 1 202 ? 5.898 4.366 -2.490 1.00 93.19 202 THR A N 1
ATOM 1564 C CA . THR A 1 202 ? 7.278 4.580 -2.936 1.00 93.19 202 THR A CA 1
ATOM 1565 C C . THR A 1 202 ? 7.662 3.599 -4.041 1.00 93.19 202 THR A C 1
ATOM 1567 O O . THR A 1 202 ? 8.186 4.021 -5.069 1.00 93.19 202 THR A O 1
ATOM 1570 N N . ALA A 1 203 ? 7.346 2.311 -3.891 1.00 93.56 203 ALA A N 1
ATOM 1571 C CA . ALA A 1 203 ? 7.617 1.307 -4.919 1.00 93.56 203 ALA A CA 1
ATOM 1572 C C . ALA A 1 203 ? 6.832 1.570 -6.217 1.00 93.56 203 ALA A C 1
ATOM 1574 O O . ALA A 1 203 ? 7.357 1.406 -7.319 1.00 93.56 203 ALA A O 1
ATOM 1575 N N . LEU A 1 204 ? 5.578 2.011 -6.104 1.00 93.50 204 LEU A N 1
ATOM 1576 C CA . LEU A 1 204 ? 4.733 2.290 -7.262 1.00 93.50 204 LEU A CA 1
ATOM 1577 C C . LEU A 1 204 ? 5.111 3.594 -7.970 1.00 93.50 204 LEU A C 1
ATOM 1579 O O . LEU A 1 204 ? 5.200 3.617 -9.195 1.00 93.50 204 LEU A O 1
ATOM 1583 N N . TYR A 1 205 ? 5.325 4.671 -7.214 1.00 93.25 205 TYR A N 1
ATOM 1584 C CA . TYR A 1 205 ? 5.322 6.046 -7.726 1.00 93.25 205 TYR A CA 1
ATOM 1585 C C . TYR A 1 205 ? 6.575 6.858 -7.377 1.00 93.25 205 TYR A C 1
ATOM 1587 O O . TYR A 1 205 ? 6.658 8.023 -7.759 1.00 93.25 205 TYR A O 1
ATOM 1595 N N . GLY A 1 206 ? 7.527 6.276 -6.644 1.00 91.88 206 GLY A N 1
ATOM 1596 C CA . GLY A 1 206 ? 8.784 6.915 -6.245 1.00 91.88 206 GLY A CA 1
ATOM 1597 C C . GLY A 1 206 ? 8.707 7.837 -5.029 1.00 91.88 206 GLY A C 1
ATOM 1598 O O . GLY A 1 206 ? 9.721 8.428 -4.670 1.00 91.88 206 GLY A O 1
ATOM 1599 N N . LYS A 1 207 ? 7.542 7.964 -4.380 1.00 90.56 207 LYS A N 1
ATOM 1600 C CA . LYS A 1 207 ? 7.365 8.770 -3.161 1.00 90.56 207 LYS A CA 1
ATOM 1601 C C . LYS A 1 207 ? 6.275 8.211 -2.246 1.00 90.56 207 LYS A C 1
ATOM 1603 O O . LYS A 1 207 ? 5.276 7.682 -2.729 1.00 90.56 207 LYS A O 1
ATOM 1608 N N . ALA A 1 208 ? 6.459 8.358 -0.936 1.00 89.12 208 ALA A N 1
ATOM 1609 C CA . ALA A 1 208 ? 5.564 7.803 0.083 1.00 89.12 208 ALA A CA 1
ATOM 1610 C C . ALA A 1 208 ? 4.236 8.567 0.221 1.00 89.12 208 ALA A C 1
ATOM 1612 O O . ALA A 1 208 ? 3.224 7.995 0.608 1.00 89.12 208 ALA A O 1
ATOM 1613 N N . ASP A 1 209 ? 4.217 9.851 -0.126 1.00 84.62 209 ASP A N 1
ATOM 1614 C CA . ASP A 1 209 ? 3.072 10.759 -0.009 1.00 84.62 209 ASP A CA 1
ATOM 1615 C C . ASP A 1 209 ? 2.261 10.875 -1.312 1.00 84.62 209 ASP A C 1
ATOM 1617 O O . ASP A 1 209 ? 1.456 11.791 -1.487 1.00 84.62 209 ASP A O 1
ATOM 1621 N N . ALA A 1 210 ? 2.457 9.940 -2.247 1.00 82.69 210 ALA A N 1
ATOM 1622 C CA . ALA A 1 210 ? 1.730 9.909 -3.507 1.00 82.69 210 ALA A CA 1
ATOM 1623 C C . ALA A 1 210 ? 0.209 9.837 -3.263 1.00 82.69 210 ALA A C 1
ATOM 1625 O O . ALA A 1 210 ? -0.329 8.824 -2.808 1.00 82.69 210 ALA A O 1
ATOM 1626 N N . GLY A 1 211 ? -0.485 10.937 -3.563 1.00 69.81 211 GLY A N 1
ATOM 1627 C CA . GLY A 1 211 ? -1.938 11.032 -3.465 1.00 69.81 211 GLY A CA 1
ATOM 1628 C C . GLY A 1 211 ? -2.656 10.373 -4.651 1.00 69.81 211 GLY A C 1
ATOM 1629 O O . GLY A 1 211 ? -2.087 10.263 -5.737 1.00 69.81 211 GLY A O 1
ATOM 1630 N N . PRO A 1 212 ? -3.929 9.969 -4.485 1.00 60.50 212 PRO A N 1
ATOM 1631 C CA . PRO A 1 212 ? -4.712 9.339 -5.550 1.00 60.50 212 PRO A CA 1
ATOM 1632 C C . PRO A 1 212 ? -5.057 10.300 -6.696 1.00 60.50 212 PRO A C 1
ATOM 1634 O O . PRO A 1 212 ? -5.300 9.835 -7.810 1.00 60.50 212 PRO A O 1
ATOM 1637 N N . ALA A 1 213 ? -5.059 11.614 -6.434 1.00 59.91 213 ALA A N 1
ATOM 1638 C CA . ALA A 1 213 ? -5.345 12.642 -7.424 1.00 59.91 213 ALA A CA 1
ATOM 1639 C C . ALA A 1 213 ? -4.309 12.589 -8.558 1.00 59.91 213 ALA A C 1
ATOM 1641 O O . ALA A 1 213 ? -3.117 12.817 -8.343 1.00 59.91 213 ALA A O 1
ATOM 1642 N N . ASP A 1 214 ? -4.804 12.296 -9.763 1.00 58.91 214 ASP A N 1
ATOM 1643 C CA . ASP A 1 214 ? -4.090 11.955 -11.006 1.00 58.91 214 ASP A CA 1
ATOM 1644 C C . ASP A 1 214 ? -3.050 12.975 -11.492 1.00 58.91 214 ASP A C 1
ATOM 1646 O O . ASP A 1 214 ? -2.332 12.727 -12.455 1.00 58.91 214 ASP A O 1
ATOM 1650 N N . GLY A 1 215 ? -2.918 14.100 -10.794 1.00 60.78 215 GLY A N 1
ATOM 1651 C CA . GLY A 1 215 ? -1.928 15.116 -11.068 1.00 60.78 215 GLY A CA 1
ATOM 1652 C C . GLY A 1 215 ? -0.508 14.591 -10.943 1.00 60.78 215 GLY A C 1
ATOM 1653 O O . GLY A 1 215 ? 0.203 14.661 -11.911 1.00 60.78 215 GLY A O 1
ATOM 1654 N N . ASN A 1 216 ? -0.025 14.094 -9.807 1.00 71.81 216 ASN A N 1
ATOM 1655 C CA . ASN A 1 216 ? 1.437 14.048 -9.568 1.00 71.81 216 ASN A CA 1
ATOM 1656 C C . ASN A 1 216 ? 2.013 12.642 -9.372 1.00 71.81 216 ASN A C 1
ATOM 1658 O O . ASN A 1 216 ? 2.985 12.468 -8.629 1.00 71.81 216 ASN A O 1
ATOM 1662 N N . LEU A 1 217 ? 1.397 11.636 -9.991 1.00 88.00 217 LEU A N 1
ATOM 1663 C CA . LEU A 1 217 ? 1.916 10.271 -9.976 1.00 88.00 217 LEU A CA 1
ATOM 1664 C C . LEU A 1 217 ? 2.992 10.101 -11.041 1.00 88.00 217 LEU A C 1
ATOM 1666 O O . LEU A 1 217 ? 2.855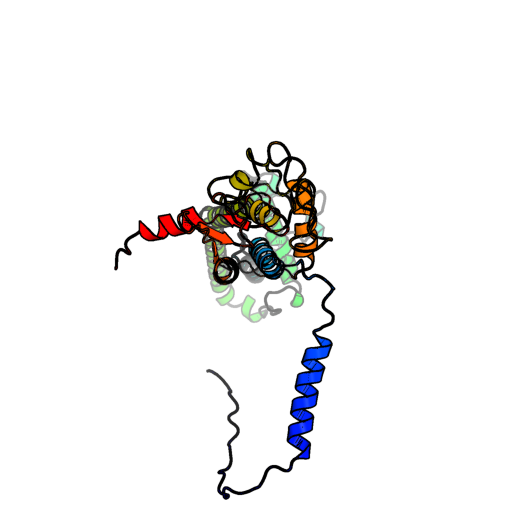 10.609 -12.149 1.00 88.00 217 LEU A O 1
ATOM 1670 N N . CYS A 1 218 ? 4.052 9.377 -10.692 1.00 92.19 218 CYS A N 1
ATOM 1671 C CA . CYS A 1 218 ? 5.259 9.283 -11.511 1.00 92.19 218 CYS A CA 1
ATOM 1672 C C . CYS A 1 218 ? 5.907 10.636 -11.828 1.00 92.19 218 CYS A C 1
ATOM 1674 O O . CYS A 1 218 ? 6.415 10.849 -12.926 1.00 92.19 218 CYS A O 1
ATOM 1676 N N . ASP A 1 219 ? 5.887 11.549 -10.856 1.00 92.00 219 ASP A N 1
ATOM 1677 C CA . ASP A 1 219 ? 6.591 12.830 -10.914 1.00 92.00 219 ASP A CA 1
ATOM 1678 C C . ASP A 1 219 ? 8.106 12.613 -10.767 1.00 92.00 219 ASP A C 1
ATOM 1680 O O . ASP A 1 219 ? 8.719 12.886 -9.736 1.00 92.00 219 ASP A O 1
ATOM 1684 N N . ILE A 1 220 ? 8.679 11.982 -11.787 1.00 92.44 220 ILE A N 1
ATOM 1685 C CA . ILE A 1 220 ? 10.058 11.525 -11.857 1.00 92.44 220 ILE A CA 1
ATOM 1686 C C . ILE A 1 220 ? 10.593 11.999 -13.201 1.00 92.44 220 ILE A C 1
ATOM 1688 O O . ILE A 1 220 ? 10.044 11.669 -14.255 1.00 92.44 220 ILE A O 1
ATOM 1692 N N . ALA A 1 221 ? 11.671 12.778 -13.159 1.00 93.06 221 ALA A N 1
ATOM 1693 C CA . ALA A 1 221 ? 12.402 13.151 -14.358 1.00 93.06 221 ALA A CA 1
ATOM 1694 C C . ALA A 1 221 ? 13.084 11.919 -14.966 1.00 93.06 221 ALA A C 1
ATOM 1696 O O . ALA A 1 221 ? 13.641 11.078 -14.243 1.00 93.06 221 ALA A O 1
ATOM 1697 N N . ALA A 1 222 ? 13.065 11.841 -16.295 1.00 93.44 222 ALA A N 1
ATOM 1698 C CA . ALA A 1 222 ? 13.901 10.908 -17.029 1.00 93.44 222 ALA A CA 1
ATOM 1699 C C . ALA A 1 222 ? 15.393 11.113 -16.680 1.00 93.44 222 ALA A C 1
ATOM 1701 O O . ALA A 1 222 ? 15.803 12.119 -16.101 1.00 93.44 222 ALA A O 1
ATOM 1702 N N . SER A 1 223 ? 16.204 10.099 -16.972 1.00 93.44 223 SER A N 1
ATOM 1703 C CA . SER A 1 223 ? 17.662 10.154 -16.821 1.00 93.44 223 SER A CA 1
ATOM 1704 C C . SER A 1 223 ? 18.279 10.892 -18.014 1.00 93.44 223 SER A C 1
ATOM 1706 O O . SER A 1 223 ? 17.671 11.803 -18.533 1.00 93.44 223 SER A O 1
ATOM 1708 N N . THR A 1 224 ? 19.480 10.536 -18.477 1.00 92.12 224 THR A N 1
ATOM 1709 C CA . THR A 1 224 ? 20.100 11.177 -19.662 1.00 92.12 224 THR A CA 1
ATOM 1710 C C . THR A 1 224 ? 19.707 10.532 -20.996 1.00 92.12 224 THR A C 1
ATOM 1712 O O . THR A 1 224 ? 20.130 10.987 -22.054 1.00 92.12 224 THR A O 1
ATOM 1715 N N . SER A 1 225 ? 19.005 9.400 -20.959 1.00 93.25 225 SER A N 1
ATOM 1716 C CA . SER A 1 225 ? 18.516 8.675 -22.135 1.00 93.25 225 SER A CA 1
ATOM 1717 C C . SER A 1 225 ? 17.463 7.653 -21.721 1.00 93.25 225 SER A C 1
ATOM 1719 O O . SER A 1 225 ? 17.409 7.248 -20.553 1.00 93.25 225 SER A O 1
ATOM 1721 N N . ARG A 1 226 ? 16.677 7.148 -22.679 1.00 94.06 226 ARG A N 1
ATOM 1722 C CA . ARG A 1 226 ? 15.740 6.049 -22.419 1.00 94.06 226 ARG A CA 1
ATOM 1723 C C . ARG A 1 226 ? 16.449 4.813 -21.879 1.00 94.06 226 ARG A C 1
ATOM 1725 O O . ARG A 1 226 ? 16.060 4.284 -20.844 1.00 94.06 226 ARG A O 1
ATOM 1732 N N . ALA A 1 227 ? 17.548 4.413 -22.519 1.00 93.69 227 ALA A N 1
ATOM 1733 C CA . ALA A 1 227 ? 18.325 3.246 -22.111 1.00 93.69 227 ALA A CA 1
ATOM 1734 C C . ALA A 1 227 ? 18.828 3.335 -20.665 1.00 93.69 227 ALA A C 1
ATOM 1736 O O . ALA A 1 227 ? 18.969 2.308 -20.011 1.00 93.69 227 ALA A O 1
ATOM 1737 N N . LYS A 1 228 ? 19.118 4.543 -20.165 1.00 94.88 228 LYS A N 1
ATOM 1738 C CA . LYS A 1 228 ? 19.532 4.752 -18.775 1.00 94.88 228 LYS A CA 1
ATOM 1739 C C . LYS A 1 228 ? 18.330 4.824 -17.832 1.00 94.88 228 LYS A C 1
ATOM 1741 O O . LYS A 1 228 ? 18.322 4.138 -16.819 1.00 94.88 228 LYS A O 1
ATOM 1746 N N . THR A 1 229 ? 17.292 5.570 -18.209 1.00 96.31 229 THR A N 1
ATOM 1747 C CA . THR A 1 229 ? 16.031 5.684 -17.455 1.00 96.31 229 THR A CA 1
ATOM 1748 C C . THR A 1 229 ? 15.409 4.312 -17.194 1.00 96.31 229 THR A C 1
ATOM 1750 O O . THR A 1 229 ? 14.998 4.009 -16.077 1.00 96.31 229 THR A O 1
ATOM 1753 N N . CYS A 1 230 ? 15.414 3.455 -18.214 1.00 96.56 230 CYS A N 1
ATOM 1754 C CA . CYS A 1 230 ? 14.782 2.142 -18.206 1.00 96.56 230 CYS A CA 1
ATOM 1755 C C . CYS A 1 230 ? 15.639 1.025 -17.603 1.00 96.56 230 CYS A C 1
ATOM 1757 O O . CYS A 1 230 ? 15.292 -0.148 -17.729 1.00 96.56 230 CYS A O 1
ATOM 1759 N N . LYS A 1 231 ? 16.735 1.367 -16.917 1.00 95.38 231 LYS A N 1
ATOM 1760 C CA . LYS A 1 231 ? 17.488 0.423 -16.088 1.00 95.38 231 LYS A CA 1
ATOM 1761 C C . LYS A 1 231 ? 16.892 0.335 -14.699 1.00 95.38 231 LYS A C 1
ATOM 1763 O O . LYS A 1 231 ? 16.616 1.354 -14.065 1.00 95.38 231 LYS A O 1
ATOM 1768 N N . ILE A 1 232 ? 16.774 -0.894 -14.203 1.00 93.94 232 ILE A N 1
ATOM 1769 C CA . ILE A 1 232 ? 16.280 -1.163 -12.852 1.00 93.94 232 ILE A CA 1
ATOM 1770 C C . ILE A 1 232 ? 17.132 -0.491 -11.765 1.00 93.94 232 ILE A C 1
ATOM 1772 O O . ILE A 1 232 ? 16.614 -0.149 -10.716 1.00 93.94 232 ILE A O 1
ATOM 1776 N N . GLU A 1 233 ? 18.423 -0.259 -12.013 1.00 93.00 233 GLU A N 1
ATOM 1777 C CA . GLU A 1 233 ? 19.329 0.399 -11.058 1.00 93.00 233 GLU A CA 1
ATOM 1778 C C . GLU A 1 233 ? 19.258 1.935 -11.080 1.00 93.00 233 GLU A C 1
ATOM 1780 O O . GLU A 1 233 ? 19.914 2.576 -10.263 1.00 93.00 233 GLU A O 1
ATOM 1785 N N . ASP A 1 234 ? 18.488 2.531 -11.997 1.00 94.44 234 ASP A N 1
ATOM 1786 C CA . ASP A 1 234 ? 18.286 3.983 -12.067 1.00 94.44 234 ASP A CA 1
ATOM 1787 C C . ASP A 1 234 ? 16.823 4.343 -11.758 1.00 94.44 234 ASP A C 1
ATOM 1789 O O . ASP A 1 234 ? 16.403 4.313 -10.597 1.00 94.44 234 ASP A O 1
ATOM 1793 N N . LYS A 1 235 ? 16.013 4.676 -12.772 1.00 94.75 235 LYS A N 1
ATOM 1794 C CA . LYS A 1 235 ? 14.637 5.159 -12.562 1.00 94.75 235 LYS A CA 1
ATOM 1795 C C . LYS A 1 235 ? 13.595 4.041 -12.589 1.00 94.75 235 LYS A C 1
ATOM 1797 O O . LYS A 1 235 ? 12.586 4.137 -11.888 1.00 94.75 235 LYS A O 1
ATOM 1802 N N . ALA A 1 236 ? 13.848 2.953 -13.320 1.00 95.19 236 ALA A N 1
ATOM 1803 C CA . ALA A 1 236 ? 12.885 1.863 -13.495 1.00 95.19 236 ALA A CA 1
ATOM 1804 C C . ALA A 1 236 ? 12.718 0.931 -12.278 1.00 95.19 236 ALA A C 1
ATOM 1806 O O . ALA A 1 236 ? 11.944 -0.018 -12.358 1.00 95.19 236 ALA A O 1
ATOM 1807 N N . GLN A 1 237 ? 13.379 1.204 -11.144 1.00 93.25 237 GLN A N 1
ATOM 1808 C CA . GLN A 1 237 ? 13.054 0.576 -9.849 1.00 93.25 237 GLN A CA 1
ATOM 1809 C C . GLN A 1 237 ? 11.642 0.915 -9.350 1.00 93.25 237 GLN A C 1
ATOM 1811 O O . GLN A 1 237 ? 11.098 0.198 -8.515 1.00 93.25 237 GL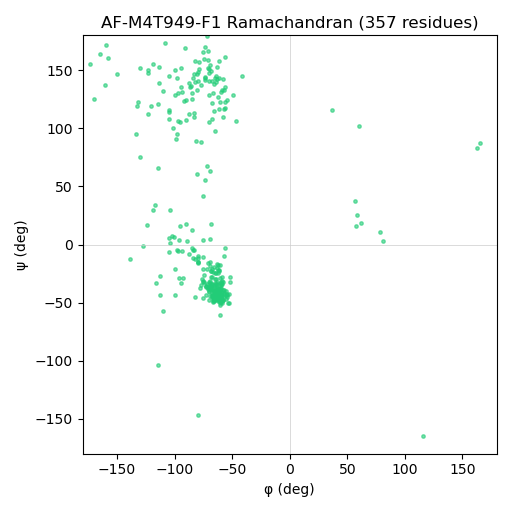N A O 1
ATOM 1816 N N . THR A 1 238 ? 11.054 2.002 -9.857 1.00 94.69 238 THR A N 1
ATOM 1817 C CA . THR A 1 238 ? 9.669 2.383 -9.568 1.00 94.69 238 THR A CA 1
ATOM 1818 C C . THR A 1 238 ? 8.737 1.842 -10.649 1.00 94.69 238 THR A C 1
ATOM 1820 O O . THR A 1 238 ? 9.031 1.932 -11.846 1.00 94.69 238 THR A O 1
ATOM 1823 N N . LEU A 1 239 ? 7.594 1.278 -10.245 1.00 95.19 239 LEU A N 1
ATOM 1824 C CA . LEU A 1 239 ? 6.710 0.571 -11.176 1.00 95.19 239 LEU A CA 1
ATOM 1825 C C . LEU A 1 239 ? 6.103 1.503 -12.235 1.00 95.19 239 LEU A C 1
ATOM 1827 O O . LEU A 1 239 ? 5.917 1.094 -13.380 1.00 95.19 239 LEU A O 1
ATOM 1831 N N . CYS A 1 240 ? 5.835 2.762 -11.888 1.00 95.56 240 CYS A N 1
ATOM 1832 C CA . CYS A 1 240 ? 5.324 3.739 -12.842 1.00 95.56 240 CYS A CA 1
ATOM 1833 C C . CYS A 1 240 ? 6.330 4.033 -13.968 1.00 95.56 240 CYS A C 1
ATOM 1835 O O . CYS A 1 240 ? 5.944 4.078 -15.135 1.00 95.56 240 CYS A O 1
ATOM 1837 N N . VAL A 1 241 ? 7.626 4.148 -13.648 1.00 96.62 241 VAL A N 1
ATOM 1838 C CA . VAL A 1 241 ? 8.679 4.354 -14.650 1.00 96.62 241 VAL A CA 1
ATOM 1839 C C . VAL A 1 241 ? 8.867 3.095 -15.480 1.00 96.62 241 VAL A C 1
ATOM 1841 O O . VAL A 1 241 ? 8.978 3.188 -16.699 1.00 96.62 241 VAL A O 1
ATOM 1844 N N . ALA A 1 242 ? 8.835 1.916 -14.851 1.00 96.88 242 ALA A N 1
ATOM 1845 C CA . ALA A 1 242 ? 8.850 0.645 -15.568 1.00 96.88 242 ALA A CA 1
ATOM 1846 C C . ALA A 1 242 ? 7.714 0.567 -16.605 1.00 96.88 242 ALA A C 1
ATOM 1848 O O . ALA A 1 242 ? 7.954 0.214 -17.759 1.00 96.88 242 ALA A O 1
ATOM 1849 N N . ALA A 1 243 ? 6.498 0.972 -16.231 1.00 96.12 243 ALA A N 1
ATOM 1850 C CA . ALA A 1 243 ? 5.351 1.008 -17.133 1.00 96.12 243 ALA A CA 1
ATOM 1851 C C . ALA A 1 243 ? 5.572 1.953 -18.325 1.00 96.12 243 ALA A C 1
ATOM 1853 O O . ALA A 1 243 ? 5.336 1.575 -19.475 1.00 96.12 243 ALA A O 1
ATOM 1854 N N . VAL A 1 244 ? 6.084 3.160 -18.063 1.00 95.88 244 VAL A N 1
ATOM 1855 C CA . VAL A 1 244 ? 6.433 4.136 -19.106 1.00 95.88 244 VAL A CA 1
ATOM 1856 C C . VAL A 1 244 ? 7.515 3.581 -20.034 1.00 95.88 244 VAL A C 1
ATOM 1858 O O . VAL A 1 244 ? 7.368 3.635 -21.249 1.00 95.88 244 VAL A O 1
ATOM 1861 N N . CYS A 1 245 ? 8.554 2.951 -19.496 1.00 96.56 245 CYS A N 1
ATOM 1862 C CA . CYS A 1 245 ? 9.615 2.312 -20.274 1.00 96.56 245 CYS A CA 1
ATOM 1863 C C . CYS A 1 245 ? 9.122 1.192 -21.201 1.00 96.56 245 CYS A C 1
ATOM 1865 O O . CYS A 1 245 ? 9.669 1.003 -22.294 1.00 96.56 245 CYS A O 1
ATOM 1867 N N . ILE A 1 246 ? 8.074 0.478 -20.790 1.00 95.62 246 ILE A N 1
ATOM 1868 C CA . ILE A 1 246 ? 7.454 -0.605 -21.557 1.00 95.62 246 ILE A CA 1
ATOM 1869 C C . ILE A 1 246 ? 6.558 -0.064 -22.684 1.00 95.62 246 ILE A C 1
ATOM 1871 O O . ILE A 1 246 ? 6.519 -0.688 -23.743 1.00 95.62 246 ILE A O 1
ATOM 1875 N N . CYS A 1 247 ? 5.863 1.066 -22.499 1.00 94.06 247 CYS A N 1
ATOM 1876 C CA . CYS A 1 247 ? 4.846 1.528 -23.460 1.00 94.06 247 CYS A CA 1
ATOM 1877 C C . CYS A 1 247 ? 5.091 2.841 -24.170 1.00 94.06 247 CYS A C 1
ATOM 1879 O O . CYS A 1 247 ? 4.590 3.002 -25.285 1.00 94.06 247 CYS A O 1
ATOM 1881 N N . ALA A 1 248 ? 5.737 3.801 -23.517 1.00 92.38 248 ALA A N 1
ATOM 1882 C CA . ALA A 1 248 ? 5.935 5.110 -24.106 1.00 92.38 248 ALA A CA 1
ATOM 1883 C C . ALA A 1 248 ? 6.898 4.998 -25.281 1.00 92.38 248 ALA A C 1
ATOM 1885 O O . ALA A 1 248 ? 7.791 4.150 -25.281 1.00 92.38 248 ALA A O 1
ATOM 1886 N N . LYS A 1 249 ? 6.729 5.856 -26.279 1.00 90.56 249 LYS A N 1
ATOM 1887 C CA . LYS A 1 249 ? 7.635 5.932 -27.418 1.00 90.56 249 LYS A CA 1
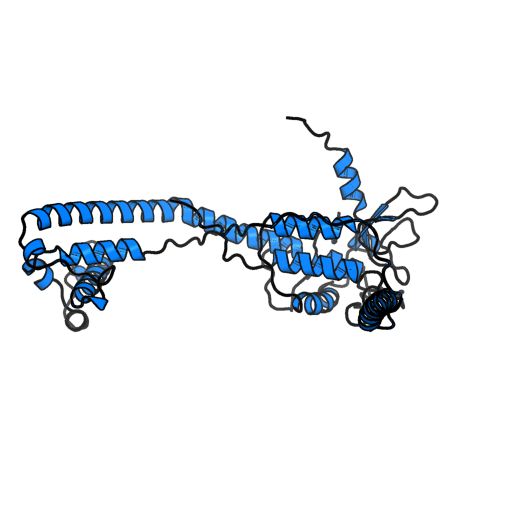ATOM 1888 C C . LYS A 1 249 ? 8.536 7.159 -27.315 1.00 90.56 249 LYS A C 1
ATOM 1890 O O . LYS A 1 249 ? 8.121 8.185 -26.786 1.00 90.56 249 LYS A O 1
ATOM 1895 N N . GLY A 1 250 ? 9.776 7.044 -27.768 1.00 89.25 250 GLY A N 1
ATOM 1896 C CA . GLY A 1 250 ? 10.663 8.174 -28.005 1.00 89.25 250 GLY A CA 1
ATOM 1897 C C . GLY A 1 250 ? 10.271 8.916 -29.281 1.00 89.25 250 GLY A C 1
ATOM 1898 O O . GLY A 1 250 ? 9.539 8.392 -30.120 1.00 89.25 250 GLY A O 1
ATOM 1899 N N . SER A 1 251 ? 10.803 10.122 -29.458 1.00 85.44 251 SER A N 1
ATOM 1900 C CA . SER A 1 251 ? 10.541 10.980 -30.627 1.00 85.44 251 SER A CA 1
ATOM 1901 C C . SER A 1 251 ? 10.964 10.380 -31.976 1.00 85.44 251 SER A C 1
ATOM 1903 O O . SER A 1 251 ? 10.506 10.834 -33.019 1.00 85.44 251 SER A O 1
ATOM 1905 N N . THR A 1 252 ? 11.822 9.359 -31.969 1.00 85.81 252 THR A N 1
ATOM 1906 C CA . THR A 1 252 ? 12.331 8.673 -33.169 1.00 85.81 252 THR A CA 1
ATOM 1907 C C . THR A 1 252 ? 11.586 7.378 -33.504 1.00 85.81 252 THR A C 1
ATOM 1909 O O . THR A 1 252 ? 11.869 6.755 -34.527 1.00 85.81 252 THR A O 1
ATOM 1912 N N . GLN A 1 253 ? 10.643 6.956 -32.656 1.00 87.38 253 GLN A N 1
ATOM 1913 C CA . GLN A 1 253 ? 9.838 5.751 -32.848 1.00 87.38 253 GLN A CA 1
ATOM 1914 C C . GLN A 1 253 ? 8.489 6.125 -33.473 1.00 87.38 253 GLN A C 1
ATOM 1916 O O . GLN A 1 253 ? 7.795 7.018 -32.988 1.00 87.38 253 GLN A O 1
ATOM 1921 N N . ASN A 1 254 ? 8.097 5.423 -34.535 1.00 86.62 254 ASN A N 1
ATOM 1922 C CA . ASN A 1 254 ? 6.879 5.721 -35.294 1.00 86.62 254 ASN A CA 1
ATOM 1923 C C . ASN A 1 254 ? 5.713 4.797 -34.917 1.00 86.62 254 ASN A C 1
ATOM 1925 O O . ASN A 1 254 ? 4.555 5.157 -35.119 1.00 86.62 254 ASN A O 1
ATOM 1929 N N . SER A 1 255 ? 6.011 3.632 -34.344 1.00 85.88 255 SER A N 1
ATOM 1930 C CA . SER A 1 255 ? 5.026 2.623 -33.963 1.00 85.88 255 SER A CA 1
ATOM 1931 C C . SER A 1 255 ? 4.662 2.688 -32.476 1.00 85.88 255 SER A C 1
ATOM 1933 O O . SER A 1 255 ? 5.527 2.892 -31.620 1.00 85.88 255 SER A O 1
ATOM 1935 N N . ASP A 1 256 ? 3.393 2.432 -32.155 1.00 87.12 256 ASP A N 1
ATOM 1936 C CA . ASP A 1 256 ? 2.942 2.270 -30.769 1.00 87.12 256 ASP A CA 1
ATOM 1937 C C . ASP A 1 256 ? 3.326 0.884 -30.230 1.00 87.12 256 ASP A C 1
ATOM 1939 O O . ASP A 1 256 ? 3.218 -0.110 -30.940 1.00 87.12 256 ASP A O 1
ATOM 1943 N N . ILE A 1 257 ? 3.810 0.807 -28.986 1.00 87.62 257 ILE A N 1
ATOM 1944 C CA . ILE A 1 257 ? 4.429 -0.416 -28.427 1.00 87.62 257 ILE A CA 1
ATOM 1945 C C . ILE A 1 257 ? 3.414 -1.271 -27.645 1.00 87.62 257 ILE A C 1
ATOM 1947 O O . ILE A 1 257 ? 3.515 -2.502 -27.580 1.00 87.62 257 ILE A O 1
ATOM 1951 N N . CYS A 1 258 ? 2.451 -0.611 -27.000 1.00 87.31 258 CYS A N 1
ATOM 1952 C CA . CYS A 1 258 ? 1.401 -1.254 -26.216 1.00 87.31 258 CYS A CA 1
ATOM 1953 C C . CYS A 1 258 ? 0.053 -1.102 -26.917 1.00 87.31 258 CYS A C 1
ATOM 1955 O O . CYS A 1 258 ? -0.577 -2.093 -27.233 1.00 87.31 258 CYS A O 1
ATOM 1957 N N . ASP A 1 259 ? -0.372 0.124 -27.181 1.00 86.56 259 ASP A N 1
ATOM 1958 C CA . ASP A 1 259 ? -1.541 0.470 -27.994 1.00 86.56 259 ASP A CA 1
ATOM 1959 C C . ASP A 1 259 ? -1.530 1.998 -28.149 1.00 86.56 259 ASP A C 1
ATOM 1961 O O . ASP A 1 259 ? -0.989 2.703 -27.293 1.00 86.56 259 ASP A O 1
ATOM 1965 N N . SER A 1 260 ? -2.142 2.508 -29.208 1.00 82.31 260 SER A N 1
ATOM 1966 C CA . SER A 1 260 ? -2.289 3.934 -29.504 1.00 82.31 260 SER A CA 1
ATOM 1967 C C . SER A 1 260 ? -2.879 4.762 -28.356 1.00 82.31 260 SER A C 1
ATOM 1969 O O . SER A 1 260 ? -2.479 5.908 -28.160 1.00 82.31 260 SER A O 1
ATOM 1971 N N . GLN A 1 261 ? -3.775 4.193 -27.538 1.00 82.00 261 GLN A N 1
ATOM 1972 C CA . GLN A 1 261 ? -4.373 4.899 -26.396 1.00 82.00 261 GLN A CA 1
ATOM 1973 C C . GLN A 1 261 ? -3.462 4.948 -25.159 1.00 82.00 261 GLN A C 1
ATOM 1975 O O . GLN A 1 261 ? -3.720 5.710 -24.228 1.00 82.00 261 GLN A O 1
ATOM 1980 N N . LEU A 1 262 ? -2.407 4.128 -25.126 1.00 83.94 262 LEU A N 1
ATOM 1981 C CA . LEU A 1 262 ? -1.505 3.969 -23.978 1.00 83.94 262 LEU A CA 1
ATOM 1982 C C . LEU A 1 262 ? -0.098 4.488 -24.259 1.00 83.94 262 LEU A C 1
ATOM 1984 O O . LEU A 1 262 ? 0.631 4.844 -23.332 1.00 83.94 262 LEU A O 1
ATOM 1988 N N . THR A 1 263 ? 0.310 4.487 -25.526 1.00 83.38 263 THR A N 1
ATOM 1989 C CA . THR A 1 263 ? 1.639 4.906 -25.949 1.00 83.38 263 THR A CA 1
ATOM 1990 C C . THR A 1 263 ? 1.699 6.429 -26.051 1.00 83.38 263 THR A C 1
ATOM 1992 O O . THR A 1 263 ? 1.471 7.035 -27.094 1.00 83.38 263 THR A O 1
ATOM 1995 N N . ALA A 1 264 ? 2.057 7.060 -24.935 1.00 88.25 264 ALA A N 1
ATOM 1996 C CA . ALA A 1 264 ? 2.476 8.455 -24.927 1.00 88.25 264 ALA A CA 1
ATOM 1997 C C . ALA A 1 264 ? 3.857 8.622 -25.580 1.00 88.25 264 ALA A C 1
ATOM 1999 O O . ALA A 1 264 ? 4.693 7.716 -25.529 1.00 88.25 264 ALA A O 1
ATOM 2000 N N . THR A 1 265 ? 4.112 9.797 -26.155 1.00 90.62 265 THR A N 1
ATOM 2001 C CA . THR A 1 265 ? 5.448 10.159 -26.648 1.00 90.62 265 THR A CA 1
ATOM 2002 C C . THR A 1 265 ? 6.205 10.888 -25.548 1.00 90.62 265 THR A C 1
ATOM 2004 O O . THR A 1 265 ? 5.726 11.907 -25.063 1.00 90.62 265 THR A O 1
ATOM 2007 N N . VAL A 1 266 ? 7.373 10.372 -25.175 1.00 91.75 266 VAL A N 1
ATOM 2008 C CA . VAL A 1 266 ? 8.371 11.089 -24.375 1.00 91.75 266 VAL A CA 1
ATOM 2009 C C . VAL A 1 266 ? 9.353 11.688 -25.370 1.00 91.75 266 VAL A C 1
ATOM 2011 O O . VAL A 1 266 ? 10.126 10.982 -26.020 1.00 91.75 266 VAL A O 1
ATOM 2014 N N . THR A 1 267 ? 9.242 12.995 -25.559 1.00 87.75 267 THR A N 1
ATOM 2015 C CA . THR A 1 267 ? 9.984 13.738 -26.579 1.00 87.75 267 THR A CA 1
ATOM 2016 C C . THR A 1 267 ? 11.452 13.893 -26.216 1.00 87.75 267 THR A C 1
ATOM 2018 O O . THR A 1 267 ? 12.307 13.787 -27.100 1.00 87.75 267 THR A O 1
ATOM 2021 N N . ASP A 1 268 ? 11.734 14.072 -24.924 1.00 88.19 268 ASP A N 1
ATOM 2022 C CA . ASP A 1 268 ? 13.082 14.261 -24.406 1.00 88.19 268 ASP A CA 1
ATOM 2023 C C . ASP A 1 268 ? 13.351 13.383 -23.176 1.00 88.19 268 ASP A C 1
ATOM 2025 O O . ASP A 1 268 ? 13.114 13.758 -22.027 1.00 88.19 268 ASP A O 1
ATOM 2029 N N . TRP A 1 269 ? 13.940 12.211 -23.415 1.00 90.44 269 TRP A N 1
ATOM 2030 C CA . TRP A 1 269 ? 14.392 11.302 -22.359 1.00 90.44 269 TRP A CA 1
ATOM 2031 C C . TRP A 1 269 ? 15.595 11.811 -21.546 1.00 90.44 269 TRP A C 1
ATOM 2033 O O . TRP A 1 269 ? 16.109 11.040 -20.734 1.00 90.44 269 TRP A O 1
ATOM 2043 N N . ALA A 1 270 ? 16.066 13.043 -21.773 1.00 86.06 270 ALA A N 1
ATOM 2044 C CA . ALA A 1 270 ? 17.080 13.702 -20.956 1.00 86.06 270 ALA A CA 1
ATOM 2045 C C . ALA A 1 270 ? 16.489 14.643 -19.890 1.00 86.06 270 ALA A C 1
ATOM 2047 O O . ALA A 1 270 ? 17.116 14.853 -18.853 1.00 86.06 270 ALA A O 1
ATOM 2048 N N . ASN A 1 271 ? 15.311 15.230 -20.142 1.00 81.88 271 ASN A N 1
ATOM 2049 C CA . ASN A 1 271 ? 14.785 16.328 -19.317 1.00 81.88 271 ASN A CA 1
ATOM 2050 C C . ASN A 1 271 ? 13.281 16.237 -19.012 1.00 81.88 271 ASN A C 1
ATOM 2052 O O . ASN A 1 271 ? 12.788 16.973 -18.156 1.00 81.88 271 ASN A O 1
ATOM 2056 N N . GLU A 1 272 ? 12.530 15.370 -19.692 1.00 90.00 272 GLU A N 1
ATOM 2057 C CA . GLU A 1 272 ? 11.078 15.305 -19.543 1.00 90.00 272 GLU A CA 1
ATOM 2058 C C . GLU A 1 272 ? 10.649 14.525 -18.287 1.00 90.00 272 GLU A C 1
ATOM 2060 O O . GLU A 1 272 ? 11.303 13.580 -17.835 1.00 90.00 272 GLU A O 1
ATOM 2065 N N . ASN A 1 273 ? 9.519 14.931 -17.709 1.00 92.00 273 ASN A N 1
ATOM 2066 C CA . ASN A 1 273 ? 8.891 14.246 -16.587 1.00 92.00 273 ASN A CA 1
ATOM 2067 C C . ASN A 1 273 ? 7.947 13.140 -17.078 1.00 92.00 273 ASN A C 1
ATOM 2069 O O . ASN A 1 273 ? 7.174 13.335 -18.015 1.00 92.00 273 ASN A O 1
ATOM 2073 N N . LEU A 1 274 ? 7.962 11.986 -16.413 1.00 93.56 274 LEU A N 1
ATOM 2074 C CA . LEU A 1 274 ? 7.250 10.792 -16.877 1.00 93.56 274 LEU A CA 1
ATOM 2075 C C . LEU A 1 274 ? 5.768 10.732 -16.466 1.00 93.56 274 LEU A C 1
ATOM 2077 O O . LEU A 1 274 ? 5.047 9.827 -16.888 1.00 93.56 274 LEU A O 1
ATOM 2081 N N . LYS A 1 275 ? 5.283 11.712 -15.699 1.00 91.62 275 LYS A N 1
ATOM 2082 C CA . LYS A 1 275 ? 3.896 11.835 -15.226 1.00 91.62 275 LYS A CA 1
ATOM 2083 C C . LYS A 1 275 ? 2.855 11.750 -16.342 1.00 91.62 275 LYS A C 1
ATOM 2085 O O . LYS A 1 275 ? 1.913 10.969 -16.236 1.00 91.62 275 LYS A O 1
ATOM 2090 N N . THR A 1 276 ? 3.015 12.527 -17.416 1.00 89.25 276 THR A N 1
ATOM 2091 C CA . THR A 1 276 ? 2.046 12.547 -18.528 1.00 89.25 276 THR A CA 1
ATOM 2092 C C . THR A 1 276 ? 1.979 11.187 -19.214 1.00 89.25 276 THR A C 1
ATOM 2094 O O . THR A 1 276 ? 0.889 10.666 -19.453 1.00 89.25 276 THR A O 1
ATOM 2097 N N . ALA A 1 277 ? 3.140 10.574 -19.462 1.00 91.62 277 ALA A N 1
ATOM 2098 C CA . ALA A 1 277 ? 3.215 9.251 -20.067 1.00 91.62 277 ALA A CA 1
ATOM 2099 C C . ALA A 1 277 ? 2.596 8.170 -19.172 1.00 91.62 277 ALA A C 1
ATOM 2101 O O . ALA A 1 277 ? 1.884 7.288 -19.653 1.00 91.62 277 ALA A O 1
ATOM 2102 N N . PHE A 1 278 ? 2.810 8.264 -17.859 1.00 93.50 278 PHE A N 1
ATOM 2103 C CA . PHE A 1 278 ? 2.204 7.346 -16.906 1.00 93.50 278 PHE A CA 1
ATOM 2104 C C . PHE A 1 278 ? 0.687 7.540 -16.773 1.00 93.50 278 PHE A C 1
ATOM 2106 O O . PHE A 1 278 ? -0.029 6.559 -16.585 1.00 93.50 278 PHE A O 1
ATOM 2113 N N . GLY A 1 279 ? 0.175 8.766 -16.911 1.00 90.81 279 GLY A N 1
ATOM 2114 C CA . GLY A 1 279 ? -1.253 9.074 -16.787 1.00 90.81 279 GLY A CA 1
ATOM 2115 C C . GLY A 1 279 ? -2.146 8.233 -17.708 1.00 90.81 279 GLY A C 1
ATOM 2116 O O . GLY A 1 279 ? -3.151 7.686 -17.251 1.00 90.81 279 GLY A O 1
ATOM 2117 N N . ALA A 1 280 ? -1.745 8.044 -18.970 1.00 87.88 280 ALA A N 1
ATOM 2118 C CA . ALA A 1 280 ? -2.474 7.201 -19.925 1.00 87.88 280 ALA A CA 1
ATOM 2119 C C . ALA A 1 280 ? -2.511 5.722 -19.492 1.00 87.88 280 ALA A C 1
ATOM 2121 O O . ALA A 1 280 ? -3.554 5.066 -19.533 1.00 87.88 280 ALA A O 1
ATOM 2122 N N . ILE A 1 281 ? -1.383 5.202 -19.000 1.00 91.62 281 ILE A N 1
ATOM 2123 C CA . ILE A 1 281 ? -1.280 3.823 -18.507 1.00 91.62 281 ILE A CA 1
ATOM 2124 C C . ILE A 1 281 ? -2.115 3.643 -17.236 1.00 91.62 281 ILE A C 1
ATOM 2126 O O . ILE A 1 281 ? -2.854 2.665 -17.113 1.00 91.62 281 ILE A O 1
ATOM 2130 N N . LYS A 1 282 ? -2.051 4.604 -16.307 1.00 90.94 282 LYS A N 1
ATOM 2131 C CA . LYS A 1 282 ? -2.847 4.586 -15.077 1.00 90.94 282 LYS A CA 1
ATOM 2132 C C . LYS A 1 282 ? -4.341 4.549 -15.388 1.00 90.94 282 LYS A C 1
ATOM 2134 O O . LYS A 1 282 ? -5.050 3.744 -14.790 1.00 90.94 282 LYS A O 1
ATOM 2139 N N . ALA A 1 283 ? -4.811 5.358 -16.340 1.00 89.12 283 ALA A N 1
ATOM 2140 C CA . ALA A 1 283 ? -6.214 5.367 -16.750 1.00 89.12 283 ALA A CA 1
ATOM 2141 C C . ALA A 1 283 ? -6.691 3.973 -17.188 1.00 89.12 283 ALA A C 1
ATOM 2143 O O . ALA A 1 283 ? -7.772 3.538 -16.797 1.00 89.12 283 ALA A O 1
ATOM 2144 N N . LYS A 1 284 ? -5.850 3.218 -17.907 1.00 88.75 284 LYS A N 1
ATOM 2145 C CA . LYS A 1 284 ? -6.132 1.811 -18.211 1.00 88.75 284 LYS A CA 1
ATOM 2146 C C . LYS A 1 284 ? -6.141 0.933 -16.969 1.00 88.75 284 LYS A C 1
ATOM 2148 O O . LYS A 1 284 ? -7.056 0.128 -16.811 1.00 88.75 284 LYS A O 1
ATOM 2153 N N . CYS A 1 285 ? -5.131 1.047 -16.110 1.00 91.31 285 CYS A N 1
ATOM 2154 C CA . CYS A 1 285 ? -5.056 0.217 -14.914 1.00 91.31 285 CYS A CA 1
ATOM 2155 C C . CYS A 1 285 ? -6.272 0.429 -14.001 1.00 91.31 285 CYS A C 1
ATOM 2157 O O . CYS A 1 285 ? -6.757 -0.542 -13.427 1.00 91.31 285 CYS A O 1
ATOM 2159 N N . ASN A 1 286 ? -6.817 1.648 -13.928 1.00 89.75 286 ASN A N 1
ATOM 2160 C CA . ASN A 1 286 ? -8.022 1.981 -13.161 1.00 89.75 286 ASN A CA 1
ATOM 2161 C C . ASN A 1 286 ? -9.289 1.242 -13.636 1.00 89.75 286 ASN A C 1
ATOM 2163 O O . ASN A 1 286 ? -10.248 1.152 -12.875 1.00 89.75 286 ASN A O 1
ATOM 2167 N N . ASN A 1 287 ? -9.301 0.687 -14.854 1.00 89.62 287 ASN A N 1
ATOM 2168 C CA . ASN A 1 287 ? -10.422 -0.118 -15.356 1.00 89.62 287 ASN A CA 1
ATOM 2169 C C . ASN A 1 287 ? -10.418 -1.559 -14.821 1.00 89.62 287 ASN A C 1
ATOM 2171 O O . ASN A 1 287 ? -11.376 -2.301 -15.038 1.00 89.62 287 ASN A O 1
ATOM 2175 N N . LEU A 1 288 ? -9.344 -1.985 -14.149 1.00 89.12 288 LEU A N 1
ATOM 2176 C CA . LEU A 1 288 ? -9.292 -3.285 -13.492 1.00 89.12 288 LEU A CA 1
ATOM 2177 C C . LEU A 1 288 ? -9.921 -3.210 -12.093 1.00 89.12 288 LEU A C 1
ATOM 2179 O O . LEU A 1 288 ? -9.736 -2.217 -11.388 1.00 89.12 288 LEU A O 1
ATOM 2183 N N . PRO A 1 289 ? -10.626 -4.267 -11.652 1.00 88.56 289 PRO A N 1
ATOM 2184 C CA . PRO A 1 289 ? -11.191 -4.302 -10.313 1.00 88.56 289 PRO A CA 1
ATOM 2185 C C . PRO A 1 289 ? -10.077 -4.288 -9.248 1.00 88.56 289 PRO A C 1
ATOM 2187 O O . PRO A 1 289 ? -9.080 -5.003 -9.410 1.00 88.56 289 PRO A O 1
ATOM 2190 N N . PRO A 1 290 ? -10.259 -3.552 -8.134 1.00 87.44 290 PRO A N 1
ATOM 2191 C CA . PRO A 1 290 ? -9.325 -3.577 -7.014 1.00 87.44 290 PRO A CA 1
ATOM 2192 C C . PRO A 1 290 ? -9.164 -4.987 -6.450 1.00 87.44 290 PRO A C 1
ATOM 2194 O O . PRO A 1 290 ? -10.142 -5.735 -6.332 1.00 87.44 290 PRO A O 1
ATOM 2197 N N . ARG A 1 291 ? -7.943 -5.340 -6.045 1.00 91.25 291 ARG A N 1
ATOM 2198 C CA . ARG A 1 291 ? -7.640 -6.638 -5.423 1.00 91.25 291 ARG A CA 1
ATOM 2199 C C . ARG A 1 291 ? -7.342 -6.481 -3.939 1.00 91.25 291 ARG A C 1
ATOM 2201 O O . ARG A 1 291 ? -7.337 -5.377 -3.417 1.00 91.25 291 ARG A O 1
ATOM 2208 N N . GLN A 1 292 ? -7.177 -7.590 -3.229 1.00 91.81 292 GLN A N 1
ATOM 2209 C CA . GLN A 1 292 ? -6.784 -7.575 -1.817 1.00 91.81 292 GLN A CA 1
ATOM 2210 C C . GLN A 1 292 ? -5.259 -7.491 -1.705 1.00 91.81 292 GLN A C 1
ATOM 2212 O O . GLN A 1 292 ? -4.568 -8.308 -2.328 1.00 91.81 292 GLN A O 1
ATOM 2217 N N . LEU A 1 293 ? -4.746 -6.563 -0.891 1.00 91.44 293 LEU A N 1
ATOM 2218 C CA . LEU A 1 293 ? -3.314 -6.443 -0.614 1.00 91.44 293 LEU A CA 1
ATOM 2219 C C . LEU A 1 293 ? -2.882 -7.525 0.378 1.00 91.44 293 LEU A C 1
ATOM 2221 O O . LEU A 1 293 ? -2.870 -7.315 1.583 1.00 91.44 293 LEU A O 1
ATOM 2225 N N . THR A 1 294 ? -2.512 -8.695 -0.130 1.00 91.12 294 THR A N 1
ATOM 2226 C CA . THR A 1 294 ? -1.929 -9.773 0.679 1.00 91.12 294 THR A CA 1
ATOM 2227 C C . THR A 1 294 ? -0.525 -10.088 0.186 1.00 91.12 294 THR A C 1
ATOM 2229 O O . THR A 1 294 ? -0.221 -9.899 -0.994 1.00 91.12 294 THR A O 1
ATOM 2232 N N . ALA A 1 295 ? 0.322 -10.637 1.060 1.00 90.69 295 ALA A N 1
ATOM 2233 C CA . ALA A 1 295 ? 1.650 -11.105 0.660 1.00 90.69 295 ALA A CA 1
ATOM 2234 C C . ALA A 1 295 ? 1.570 -12.110 -0.504 1.00 90.69 295 ALA A C 1
ATOM 2236 O O . ALA A 1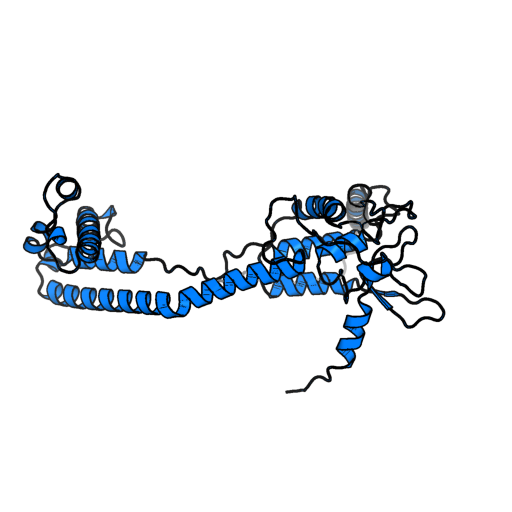 295 ? 2.321 -12.004 -1.469 1.00 90.69 295 ALA A O 1
ATOM 2237 N N . HIS A 1 296 ? 0.609 -13.039 -0.456 1.00 93.62 296 HIS A N 1
ATOM 2238 C CA . HIS A 1 296 ? 0.403 -14.029 -1.511 1.00 93.62 296 HIS A CA 1
ATOM 2239 C C . HIS A 1 296 ? 0.037 -13.391 -2.858 1.00 93.62 296 HIS A C 1
ATOM 2241 O O . HIS A 1 296 ? 0.650 -13.718 -3.874 1.00 93.62 296 HIS A O 1
ATOM 2247 N N . ASN A 1 297 ? -0.928 -12.465 -2.874 1.00 94.69 297 ASN A N 1
ATOM 2248 C CA . ASN A 1 297 ? -1.351 -11.803 -4.110 1.00 94.69 297 ASN A CA 1
ATOM 2249 C C . ASN A 1 297 ? -0.226 -10.946 -4.695 1.00 94.69 297 ASN A C 1
ATOM 2251 O O . ASN A 1 297 ? -0.044 -10.936 -5.910 1.00 94.69 297 ASN A O 1
ATOM 2255 N N . LEU A 1 298 ? 0.533 -10.250 -3.840 1.00 94.25 298 LEU A N 1
ATOM 2256 C CA . LEU A 1 298 ? 1.633 -9.391 -4.269 1.00 94.25 298 LEU A CA 1
ATOM 2257 C C . LEU A 1 298 ? 2.759 -10.214 -4.903 1.00 94.25 298 LEU A C 1
ATOM 2259 O O . LEU A 1 298 ? 3.195 -9.901 -6.008 1.00 94.25 298 LEU A O 1
ATOM 2263 N N . ILE A 1 299 ? 3.178 -11.299 -4.240 1.00 95.19 299 ILE A N 1
ATOM 2264 C CA . ILE A 1 299 ? 4.198 -12.221 -4.759 1.00 95.19 299 ILE A CA 1
ATOM 2265 C C . ILE A 1 299 ? 3.724 -12.855 -6.067 1.00 95.19 299 ILE A C 1
ATOM 2267 O O . ILE A 1 299 ? 4.461 -12.854 -7.043 1.00 95.19 299 ILE A O 1
ATOM 2271 N N . THR A 1 300 ? 2.474 -13.319 -6.127 1.00 95.88 300 THR A N 1
ATOM 2272 C CA . THR A 1 300 ? 1.919 -13.946 -7.336 1.00 95.88 300 THR A CA 1
ATOM 2273 C C . THR A 1 300 ? 1.885 -12.977 -8.518 1.00 95.88 300 THR A C 1
ATOM 2275 O O . THR A 1 300 ? 2.270 -13.345 -9.628 1.00 95.88 300 THR A O 1
ATOM 2278 N N . ALA A 1 301 ? 1.443 -11.733 -8.302 1.00 95.44 301 ALA A N 1
ATOM 2279 C CA . ALA A 1 301 ? 1.421 -10.715 -9.350 1.00 95.44 301 ALA A CA 1
ATOM 2280 C C . ALA A 1 301 ? 2.841 -10.355 -9.821 1.00 95.44 301 ALA A C 1
ATOM 2282 O O . ALA A 1 301 ? 3.078 -10.226 -11.023 1.00 95.44 301 ALA A O 1
ATOM 2283 N N . LEU A 1 302 ? 3.795 -10.258 -8.890 1.00 94.38 302 LEU A N 1
ATOM 2284 C CA . LEU A 1 302 ? 5.199 -10.011 -9.205 1.00 94.38 302 LEU A CA 1
ATOM 2285 C C . LEU A 1 302 ? 5.826 -11.169 -9.994 1.00 94.38 302 LEU A C 1
ATOM 2287 O O . LEU A 1 302 ? 6.448 -10.930 -11.026 1.00 94.38 302 LEU A O 1
ATOM 2291 N N . ASP A 1 303 ? 5.634 -12.413 -9.557 1.00 93.62 303 ASP A N 1
ATOM 2292 C CA . ASP A 1 303 ? 6.153 -13.605 -10.235 1.00 93.62 303 ASP A CA 1
ATOM 2293 C C . ASP A 1 303 ? 5.583 -13.729 -11.647 1.00 93.62 303 ASP A C 1
ATOM 2295 O O . ASP A 1 303 ? 6.319 -14.003 -12.595 1.00 93.62 303 ASP A O 1
ATOM 2299 N N . LYS A 1 304 ? 4.284 -13.459 -11.815 1.00 93.88 304 LYS A N 1
ATOM 2300 C CA . LYS A 1 304 ? 3.627 -13.447 -13.125 1.00 93.88 304 LYS A CA 1
ATOM 2301 C C . LYS A 1 304 ? 4.254 -12.414 -14.067 1.00 93.88 304 LYS A C 1
ATOM 2303 O O . LYS A 1 304 ? 4.497 -12.724 -15.234 1.00 93.88 304 LYS A O 1
ATOM 2308 N N . LEU A 1 305 ? 4.548 -11.215 -13.559 1.00 93.69 305 LEU A N 1
ATOM 2309 C CA . LEU A 1 305 ? 5.209 -10.160 -14.325 1.00 93.69 305 LEU A CA 1
ATOM 2310 C C . LEU A 1 305 ? 6.649 -10.553 -14.686 1.00 93.69 305 LEU A C 1
ATOM 2312 O O . LEU A 1 305 ? 7.040 -10.478 -15.850 1.00 93.69 305 LEU A O 1
ATOM 2316 N N . LEU A 1 306 ? 7.431 -11.017 -13.710 1.00 91.44 306 LEU A N 1
ATOM 2317 C CA . LEU A 1 306 ? 8.834 -11.395 -13.902 1.00 91.44 306 LEU A CA 1
ATOM 2318 C C . LEU A 1 306 ? 9.002 -12.641 -14.779 1.00 91.44 306 LEU A C 1
ATOM 2320 O O . LEU A 1 306 ? 10.003 -12.748 -15.487 1.00 91.44 306 LEU A O 1
ATOM 2324 N N . ALA A 1 307 ? 8.025 -13.548 -14.809 1.00 91.94 307 ALA A N 1
ATOM 2325 C CA . ALA A 1 307 ? 8.017 -14.700 -15.710 1.00 91.94 307 ALA A CA 1
ATOM 2326 C C . ALA A 1 307 ? 7.971 -14.305 -17.199 1.00 91.94 307 ALA A C 1
ATOM 2328 O O . ALA A 1 307 ? 8.283 -15.127 -18.057 1.00 91.94 307 ALA A O 1
ATOM 2329 N N . LYS A 1 308 ? 7.610 -13.053 -17.516 1.00 92.69 308 LYS A N 1
ATOM 2330 C CA . LYS A 1 308 ? 7.671 -12.494 -18.876 1.00 92.69 308 LYS A CA 1
ATOM 2331 C C . LYS A 1 308 ? 9.011 -11.846 -19.210 1.00 92.69 308 LYS A C 1
ATOM 2333 O O . LYS A 1 308 ? 9.147 -11.278 -20.291 1.00 92.69 308 LYS A O 1
ATOM 2338 N N . SER A 1 309 ? 9.982 -11.895 -18.298 1.00 92.06 309 SER A N 1
ATOM 2339 C CA . SER A 1 309 ? 11.333 -11.457 -18.618 1.00 92.06 309 SER A CA 1
ATOM 2340 C C . SER A 1 309 ? 12.008 -12.434 -19.581 1.00 92.06 309 SER A C 1
ATOM 2342 O O . SER A 1 309 ? 11.848 -13.651 -19.482 1.00 92.06 309 SER A O 1
ATOM 2344 N N . THR A 1 310 ? 12.759 -11.896 -20.532 1.00 90.44 310 THR A N 1
ATOM 2345 C CA . THR A 1 310 ? 13.439 -12.659 -21.578 1.00 90.44 310 THR A CA 1
ATOM 2346 C C . THR A 1 310 ? 14.902 -12.258 -21.658 1.00 90.44 310 THR A C 1
ATOM 2348 O O . THR A 1 310 ? 15.266 -11.117 -21.366 1.00 90.44 310 THR A O 1
ATOM 2351 N N . ALA A 1 311 ? 15.753 -13.188 -22.088 1.00 88.69 311 ALA A N 1
ATOM 2352 C CA . ALA A 1 311 ? 17.109 -12.836 -22.480 1.00 88.69 311 ALA A CA 1
ATOM 2353 C C . ALA A 1 311 ? 17.059 -11.971 -23.751 1.00 88.69 311 ALA A C 1
ATOM 2355 O O . ALA A 1 311 ? 16.392 -12.336 -24.717 1.00 88.69 311 ALA A O 1
ATOM 2356 N N . ASN A 1 312 ? 17.759 -10.839 -23.743 1.00 85.25 312 ASN A N 1
ATOM 2357 C CA . ASN A 1 312 ? 18.031 -10.032 -24.924 1.00 85.25 312 ASN A CA 1
ATOM 2358 C C . ASN A 1 312 ? 19.463 -10.331 -25.367 1.00 85.25 312 ASN A C 1
ATOM 2360 O O . ASN A 1 312 ? 20.426 -9.881 -24.739 1.00 85.25 312 ASN A O 1
ATOM 2364 N N . THR A 1 313 ? 19.590 -11.172 -26.388 1.00 76.50 313 THR A N 1
ATOM 2365 C CA . THR A 1 313 ? 20.877 -11.600 -26.936 1.00 76.50 313 THR A CA 1
ATOM 2366 C C . THR A 1 313 ? 21.125 -10.883 -28.249 1.00 76.50 313 THR A C 1
ATOM 2368 O O . THR A 1 313 ? 20.503 -11.212 -29.257 1.00 76.50 313 THR A O 1
ATOM 2371 N N . GLU A 1 314 ? 22.063 -9.947 -28.233 1.00 68.69 314 GLU A N 1
ATOM 2372 C CA . GLU A 1 314 ? 22.629 -9.381 -29.453 1.00 68.69 314 GLU A CA 1
ATOM 2373 C C . GLU A 1 314 ? 23.900 -10.135 -29.829 1.00 68.69 314 GLU A C 1
ATOM 2375 O O . GLU A 1 314 ? 24.601 -10.651 -28.951 1.00 68.69 314 GLU A O 1
ATOM 2380 N N . ALA A 1 315 ? 24.216 -10.177 -31.125 1.00 46.72 315 ALA A N 1
ATOM 2381 C CA . ALA A 1 315 ? 25.525 -10.629 -31.577 1.00 46.72 315 ALA A CA 1
ATOM 2382 C C . ALA A 1 315 ? 26.598 -9.762 -30.886 1.00 46.72 315 ALA A C 1
ATOM 2384 O O . ALA A 1 315 ? 26.551 -8.537 -30.960 1.00 46.72 315 ALA A O 1
ATOM 2385 N N . ASP A 1 316 ? 27.512 -10.405 -30.159 1.00 52.00 316 ASP A N 1
ATOM 2386 C CA . ASP A 1 316 ? 28.687 -9.808 -29.502 1.00 52.00 316 ASP A CA 1
ATOM 2387 C C . ASP A 1 316 ? 28.479 -9.043 -28.173 1.00 52.00 316 ASP A C 1
ATOM 2389 O O . ASP A 1 316 ? 29.428 -8.446 -27.658 1.00 52.00 316 ASP A O 1
ATOM 2393 N N . ALA A 1 317 ? 27.299 -9.113 -27.539 1.00 61.97 317 ALA A N 1
ATOM 2394 C CA . ALA A 1 317 ? 27.068 -8.554 -26.196 1.00 61.97 317 ALA A CA 1
ATOM 2395 C C . ALA A 1 317 ? 26.798 -9.631 -25.131 1.00 61.97 317 ALA A C 1
ATOM 2397 O O . ALA A 1 317 ? 26.252 -10.698 -25.414 1.00 61.97 317 ALA A O 1
ATOM 2398 N N . ALA A 1 318 ? 27.131 -9.340 -23.867 1.00 67.44 318 ALA A N 1
ATOM 2399 C CA . ALA A 1 318 ? 26.654 -10.153 -22.750 1.00 67.44 318 ALA A CA 1
ATOM 2400 C C . ALA A 1 318 ? 25.116 -10.153 -22.742 1.00 67.44 318 ALA A C 1
ATOM 2402 O O . ALA A 1 318 ? 24.502 -9.094 -22.863 1.00 67.44 318 ALA A O 1
ATOM 2403 N N . ALA A 1 319 ? 24.504 -11.332 -22.593 1.00 79.50 319 ALA A N 1
ATOM 2404 C CA . ALA A 1 319 ? 23.050 -11.467 -22.583 1.00 79.50 319 ALA A CA 1
ATOM 2405 C C . ALA A 1 319 ? 22.435 -10.583 -21.486 1.00 79.50 319 ALA A C 1
ATOM 2407 O O . ALA A 1 319 ? 22.689 -10.795 -20.296 1.00 79.50 319 ALA A O 1
ATOM 2408 N N . ALA A 1 320 ? 21.629 -9.602 -21.892 1.00 87.31 320 ALA A N 1
ATOM 2409 C CA . ALA A 1 320 ? 20.834 -8.802 -20.972 1.00 87.31 320 ALA A CA 1
ATOM 2410 C C . ALA A 1 320 ? 19.549 -9.556 -20.609 1.00 87.31 320 ALA A C 1
ATOM 2412 O O . ALA A 1 320 ? 19.105 -10.434 -21.346 1.00 87.31 320 ALA A O 1
ATOM 2413 N N . VAL A 1 321 ? 18.930 -9.214 -19.483 1.00 91.94 321 VAL A N 1
ATOM 2414 C CA . VAL A 1 321 ? 17.599 -9.722 -19.119 1.00 91.94 321 VAL A CA 1
ATOM 2415 C C . VAL A 1 321 ? 16.642 -8.551 -19.117 1.00 91.94 321 VAL A C 1
ATOM 2417 O O . VAL A 1 321 ? 16.858 -7.588 -18.388 1.00 91.94 321 VAL A O 1
ATOM 2420 N N . VAL A 1 322 ? 15.595 -8.623 -19.932 1.00 94.38 322 VAL A N 1
ATOM 2421 C CA . VAL A 1 322 ? 14.642 -7.527 -20.117 1.00 94.38 322 VAL A CA 1
ATOM 2422 C C . VAL A 1 322 ? 13.222 -7.961 -19.808 1.00 94.38 322 VAL A C 1
ATOM 2424 O O . VAL A 1 322 ? 12.861 -9.111 -20.026 1.00 94.38 322 VAL A O 1
ATOM 2427 N N . LEU A 1 323 ? 12.398 -7.028 -19.342 1.00 95.06 323 LEU A N 1
ATOM 2428 C CA . LEU A 1 323 ? 10.942 -7.152 -19.340 1.00 95.06 323 LEU A CA 1
ATOM 2429 C C . LEU A 1 323 ? 10.384 -6.260 -20.449 1.00 95.06 323 LEU A C 1
ATOM 2431 O O . LEU A 1 323 ? 10.513 -5.041 -20.364 1.00 95.06 323 LEU A O 1
ATOM 2435 N N . GLY A 1 324 ? 9.778 -6.854 -21.475 1.00 93.31 324 GLY A N 1
ATOM 2436 C CA . GLY A 1 324 ? 9.325 -6.140 -22.671 1.00 93.31 324 GLY A CA 1
ATOM 2437 C C . GLY A 1 324 ? 10.065 -6.584 -23.924 1.00 93.31 324 GLY A C 1
ATOM 2438 O O . GLY A 1 324 ? 10.728 -7.617 -23.946 1.00 93.31 324 GLY A O 1
ATOM 2439 N N . THR A 1 325 ? 9.953 -5.781 -24.974 1.00 91.81 325 THR A N 1
ATOM 2440 C CA . THR A 1 325 ? 10.604 -6.035 -26.259 1.00 91.81 325 THR A CA 1
ATOM 2441 C C . THR A 1 325 ? 11.912 -5.248 -26.323 1.00 91.81 325 THR A C 1
ATOM 2443 O O . THR A 1 325 ? 11.885 -4.026 -26.474 1.00 91.81 325 THR A O 1
ATOM 2446 N N . GLY A 1 326 ? 13.045 -5.946 -26.205 1.00 90.94 326 GLY A N 1
ATOM 2447 C CA . GLY A 1 326 ? 14.386 -5.358 -26.266 1.00 90.94 326 GLY A CA 1
ATOM 2448 C C . GLY A 1 326 ? 14.789 -4.861 -27.659 1.00 90.94 326 GLY A C 1
ATOM 2449 O O . GLY A 1 326 ? 14.369 -5.405 -28.688 1.00 90.94 326 GLY A O 1
ATOM 2450 N N . ALA A 1 327 ? 15.589 -3.799 -27.670 1.00 90.25 327 ALA A N 1
ATOM 2451 C CA . ALA A 1 327 ? 16.258 -3.232 -28.832 1.00 90.25 327 ALA A CA 1
ATOM 2452 C C . ALA A 1 327 ? 17.378 -4.145 -29.335 1.00 90.25 327 ALA A C 1
ATOM 2454 O O . ALA A 1 327 ? 18.018 -4.841 -28.542 1.00 90.25 327 ALA A O 1
ATOM 2455 N N . THR A 1 328 ? 17.636 -4.077 -30.643 1.00 87.00 328 THR A N 1
ATOM 2456 C CA . THR A 1 328 ? 18.714 -4.815 -31.311 1.00 87.00 328 THR A CA 1
ATOM 2457 C C . THR A 1 328 ? 20.058 -4.103 -31.129 1.00 87.00 328 THR A C 1
ATOM 2459 O O . THR A 1 328 ? 20.662 -3.540 -32.047 1.00 87.00 328 THR A O 1
ATOM 2462 N N . ASN A 1 329 ? 20.474 -3.961 -29.866 1.00 80.00 329 ASN A N 1
ATOM 2463 C CA . ASN A 1 329 ? 21.629 -3.160 -29.480 1.00 80.00 329 ASN A CA 1
ATOM 2464 C C . ASN A 1 329 ? 22.228 -3.566 -28.122 1.00 80.00 329 ASN A C 1
ATOM 2466 O O . ASN A 1 329 ? 21.546 -4.117 -27.261 1.00 80.00 329 ASN A O 1
ATOM 2470 N N . THR A 1 330 ? 23.488 -3.185 -27.885 1.00 79.69 330 THR A N 1
ATOM 2471 C CA . THR A 1 330 ? 24.174 -3.357 -26.591 1.00 79.69 330 THR A CA 1
ATOM 2472 C C . THR A 1 330 ? 23.495 -2.605 -25.439 1.00 79.69 330 THR A C 1
ATOM 2474 O O . THR A 1 330 ? 23.659 -2.979 -24.279 1.00 79.69 330 THR A O 1
ATOM 2477 N N . ALA A 1 331 ? 22.715 -1.562 -25.739 1.00 88.31 331 ALA A N 1
ATOM 2478 C CA . ALA A 1 331 ? 21.795 -0.912 -24.813 1.00 88.31 331 ALA A CA 1
ATOM 2479 C C . ALA A 1 331 ? 20.362 -1.450 -25.027 1.00 88.31 331 ALA A C 1
ATOM 2481 O O . ALA A 1 331 ? 19.641 -0.927 -25.881 1.00 88.31 331 ALA A O 1
ATOM 2482 N N . PRO A 1 332 ? 19.914 -2.457 -24.254 1.00 89.00 332 PRO A N 1
ATOM 2483 C CA . PRO A 1 332 ? 18.744 -3.265 -24.602 1.00 89.00 332 PRO A CA 1
ATOM 2484 C C . PRO A 1 332 ? 17.416 -2.498 -24.563 1.00 89.00 332 PRO A C 1
ATOM 2486 O O . PRO A 1 332 ? 16.468 -2.915 -25.212 1.00 89.00 332 PRO A O 1
ATOM 2489 N N . CYS A 1 333 ? 17.328 -1.375 -23.843 1.00 93.25 333 CYS A N 1
ATOM 2490 C CA . CYS A 1 333 ? 16.114 -0.548 -23.759 1.00 93.25 333 CYS A CA 1
ATOM 2491 C C . CYS A 1 333 ? 16.311 0.863 -24.328 1.00 93.25 333 CYS A C 1
ATOM 2493 O O . CYS A 1 333 ? 15.759 1.832 -23.806 1.00 93.25 333 CYS A O 1
ATOM 2495 N N . LYS A 1 334 ? 17.139 1.004 -25.369 1.00 91.44 334 LYS A N 1
ATOM 2496 C CA . LYS A 1 334 ? 17.246 2.259 -26.128 1.00 91.44 334 LYS A CA 1
ATOM 2497 C C . LYS A 1 334 ? 16.024 2.489 -27.030 1.00 91.44 334 LYS A C 1
ATOM 2499 O O . LYS A 1 334 ? 15.229 1.578 -27.244 1.00 91.44 334 LYS A O 1
ATOM 2504 N N . ASP A 1 335 ? 15.921 3.692 -27.594 1.00 90.12 335 ASP A N 1
ATOM 2505 C CA . ASP A 1 335 ? 14.920 3.993 -28.622 1.00 90.12 335 ASP A CA 1
ATOM 2506 C C . ASP A 1 335 ? 15.208 3.216 -29.915 1.00 90.12 335 ASP A C 1
ATOM 2508 O O . ASP A 1 335 ? 16.289 3.319 -30.502 1.00 90.12 335 ASP A O 1
ATOM 2512 N N . GLU A 1 336 ? 14.228 2.421 -30.338 1.00 89.88 336 GLU A N 1
ATOM 2513 C CA . GLU A 1 336 ? 14.223 1.650 -31.585 1.00 89.88 336 GLU A CA 1
ATOM 2514 C C . GLU A 1 336 ? 12.782 1.267 -31.930 1.00 89.88 336 GLU A C 1
ATOM 2516 O O . GLU A 1 336 ? 12.020 0.901 -31.039 1.00 89.88 336 GLU A O 1
ATOM 2521 N N . ASP A 1 337 ? 12.362 1.372 -33.189 1.00 89.62 337 ASP A N 1
ATOM 2522 C CA . ASP A 1 337 ? 10.942 1.225 -33.527 1.00 89.62 337 ASP A CA 1
ATOM 2523 C C . ASP A 1 337 ? 10.342 -0.111 -33.046 1.00 89.62 337 ASP A C 1
ATOM 2525 O O . ASP A 1 337 ? 10.946 -1.176 -33.179 1.00 89.62 337 ASP A O 1
ATOM 2529 N N . GLN A 1 338 ? 9.142 -0.049 -32.456 1.00 85.94 338 GLN A N 1
ATOM 2530 C CA . GLN A 1 338 ? 8.452 -1.192 -31.833 1.00 85.94 338 GLN A CA 1
ATOM 2531 C C . GLN A 1 338 ? 9.184 -1.840 -30.640 1.00 85.94 338 GLN A C 1
ATOM 2533 O O . GLN A 1 338 ? 8.879 -2.988 -30.291 1.00 85.94 338 GLN A O 1
ATOM 2538 N N . LYS A 1 339 ? 10.146 -1.145 -30.017 1.00 91.06 339 LYS A N 1
ATOM 2539 C CA . LYS A 1 339 ? 10.902 -1.619 -28.847 1.00 91.06 339 LYS A CA 1
ATOM 2540 C C . LYS A 1 339 ? 10.594 -0.791 -27.606 1.00 91.06 339 LYS A C 1
ATOM 2542 O O . LYS A 1 339 ? 10.504 0.432 -27.647 1.00 91.06 339 LYS A O 1
ATOM 2547 N N . GLY A 1 340 ? 10.461 -1.476 -26.483 1.00 93.06 340 GLY A N 1
ATOM 2548 C CA . GLY A 1 340 ? 10.184 -0.881 -25.184 1.00 93.06 340 GLY A CA 1
ATOM 2549 C C . GLY A 1 340 ? 10.356 -1.943 -24.117 1.00 93.06 340 GLY A C 1
ATOM 2550 O O . GLY A 1 340 ? 9.773 -3.025 -24.216 1.00 93.06 340 GLY A O 1
ATOM 2551 N N . CYS A 1 341 ? 11.190 -1.664 -23.125 1.00 95.38 341 CYS A N 1
ATOM 2552 C CA . CYS A 1 341 ? 11.496 -2.619 -22.078 1.00 95.38 341 CYS A CA 1
ATOM 2553 C C . CYS A 1 341 ? 12.046 -1.956 -20.822 1.00 95.38 341 CYS A C 1
ATOM 2555 O O . CYS A 1 341 ? 12.393 -0.776 -20.821 1.00 95.38 341 CYS A O 1
ATOM 2557 N N . VAL A 1 342 ? 12.169 -2.767 -19.775 1.00 96.50 342 VAL A N 1
ATOM 2558 C CA . VAL A 1 342 ? 12.996 -2.505 -18.598 1.00 96.50 342 VAL A CA 1
ATOM 2559 C C . VAL A 1 342 ? 14.183 -3.459 -18.603 1.00 96.50 342 VAL A C 1
ATOM 2561 O O . VAL A 1 342 ? 14.002 -4.664 -18.773 1.00 96.50 342 VAL A O 1
ATOM 2564 N N . ASP A 1 343 ? 15.383 -2.931 -18.385 1.00 95.06 343 ASP A N 1
ATOM 2565 C CA . ASP A 1 343 ? 16.611 -3.709 -18.227 1.00 95.06 343 ASP A CA 1
ATOM 2566 C C . ASP A 1 343 ? 16.736 -4.192 -16.774 1.00 95.06 343 ASP A C 1
ATOM 2568 O O . ASP A 1 343 ? 16.963 -3.408 -15.846 1.00 95.06 343 ASP A O 1
ATOM 2572 N N . LEU A 1 344 ? 16.563 -5.502 -16.592 1.00 94.00 344 LEU A N 1
ATOM 2573 C CA . LEU A 1 344 ? 16.606 -6.232 -15.325 1.00 94.00 344 LEU A CA 1
ATOM 2574 C C . LEU A 1 344 ? 17.942 -6.958 -15.104 1.00 94.00 344 LEU A C 1
ATOM 2576 O O . LEU A 1 344 ? 18.075 -7.715 -14.138 1.00 94.00 344 LEU A O 1
ATOM 2580 N N . THR A 1 345 ? 18.939 -6.757 -15.970 1.00 90.94 345 THR A N 1
ATOM 2581 C CA . THR A 1 345 ? 20.193 -7.533 -15.981 1.00 90.94 345 THR A CA 1
ATOM 2582 C C . THR A 1 345 ? 20.867 -7.560 -14.607 1.00 90.94 345 THR A C 1
ATOM 2584 O O . THR A 1 345 ? 21.258 -8.625 -14.117 1.00 90.94 345 THR A O 1
ATOM 2587 N N . ALA A 1 346 ? 20.897 -6.420 -13.916 1.00 87.81 346 ALA A N 1
ATOM 2588 C CA . ALA A 1 346 ? 21.468 -6.291 -12.579 1.00 87.81 346 ALA A CA 1
ATOM 2589 C C . ALA A 1 346 ? 20.817 -7.195 -11.514 1.00 87.81 346 ALA A C 1
ATOM 2591 O O . ALA A 1 346 ? 21.507 -7.711 -10.630 1.00 87.81 346 ALA A O 1
ATOM 2592 N N . LEU A 1 347 ? 19.504 -7.447 -11.601 1.00 84.12 347 LEU A N 1
ATOM 2593 C CA . LEU A 1 347 ? 18.809 -8.338 -10.663 1.00 84.12 347 LEU A CA 1
ATOM 2594 C C . LEU A 1 347 ? 19.280 -9.788 -10.821 1.00 84.12 347 LEU A C 1
ATOM 2596 O O . LEU A 1 347 ? 19.436 -10.517 -9.838 1.00 84.12 347 LEU A O 1
ATOM 2600 N N . THR A 1 348 ? 19.559 -10.203 -12.056 1.00 72.31 348 THR A N 1
ATOM 2601 C CA . THR A 1 348 ? 20.019 -11.567 -12.348 1.00 72.31 348 THR A CA 1
ATOM 2602 C C . THR A 1 348 ? 21.487 -11.787 -11.989 1.00 72.31 348 THR A C 1
ATOM 2604 O O . THR A 1 348 ? 21.851 -12.880 -11.548 1.00 72.31 348 THR A O 1
ATOM 2607 N N . ALA A 1 349 ? 22.312 -10.737 -12.063 1.00 64.31 349 ALA A N 1
ATOM 2608 C CA . ALA A 1 349 ? 23.690 -10.757 -11.580 1.00 64.31 349 ALA A CA 1
ATOM 2609 C C . ALA A 1 349 ? 23.760 -10.888 -10.045 1.00 64.31 349 ALA A C 1
ATOM 2611 O O . ALA A 1 349 ? 24.536 -11.697 -9.532 1.00 64.31 349 ALA A O 1
ATOM 2612 N N . LYS A 1 350 ? 22.893 -10.179 -9.304 1.00 57.97 350 LYS A N 1
ATOM 2613 C CA . LYS A 1 350 ? 22.824 -10.258 -7.831 1.00 57.97 350 LYS A CA 1
ATOM 2614 C C . LYS A 1 350 ? 22.358 -11.626 -7.319 1.00 57.97 350 LYS A C 1
ATOM 2616 O O . LYS A 1 350 ? 22.888 -12.113 -6.323 1.00 57.97 350 LYS A O 1
ATOM 2621 N N . LYS A 1 351 ? 21.448 -12.309 -8.028 1.00 49.69 351 LYS A N 1
ATOM 2622 C CA . LYS A 1 351 ? 20.994 -13.668 -7.658 1.00 49.69 351 LYS A CA 1
ATOM 2623 C C . LYS A 1 351 ? 22.128 -14.709 -7.678 1.00 49.69 351 LYS A C 1
ATOM 2625 O O . LYS A 1 351 ? 22.049 -15.693 -6.952 1.00 49.69 351 LYS A O 1
ATOM 2630 N N . ARG A 1 352 ? 23.203 -14.486 -8.448 1.00 40.41 352 ARG A N 1
ATOM 2631 C CA . ARG A 1 352 ? 24.390 -15.366 -8.483 1.00 40.41 352 ARG A CA 1
ATOM 2632 C C . ARG A 1 352 ? 25.365 -15.149 -7.317 1.00 40.41 352 ARG A C 1
ATOM 2634 O O . ARG A 1 352 ? 26.205 -16.010 -7.084 1.00 40.41 352 ARG A O 1
ATOM 2641 N N . GLN A 1 353 ? 25.262 -14.037 -6.586 1.00 38.28 353 GLN A N 1
ATOM 2642 C CA . GLN A 1 353 ? 26.177 -13.693 -5.486 1.00 38.28 353 GLN A CA 1
ATOM 2643 C C . GLN A 1 353 ? 25.648 -14.060 -4.091 1.00 38.28 353 GLN A C 1
ATOM 2645 O O . GLN A 1 353 ? 26.390 -13.955 -3.118 1.00 38.28 353 GLN A O 1
ATOM 2650 N N . HIS A 1 354 ? 24.404 -14.534 -3.976 1.00 33.06 354 HIS A N 1
ATOM 2651 C CA . HIS A 1 354 ? 23.880 -15.120 -2.743 1.00 33.06 354 HIS A CA 1
ATOM 2652 C C . HIS A 1 354 ? 23.956 -16.655 -2.835 1.00 33.06 354 HIS A C 1
ATOM 2654 O O . HIS A 1 354 ? 23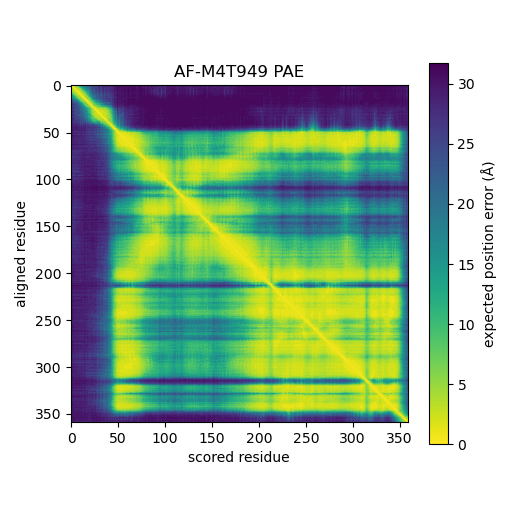.006 -17.281 -3.313 1.00 33.06 354 HIS A O 1
ATOM 2660 N N . PRO A 1 355 ? 25.050 -17.312 -2.397 1.00 37.44 355 PRO A N 1
ATOM 2661 C CA . PRO A 1 355 ? 24.978 -18.739 -2.137 1.00 37.44 355 PRO A CA 1
ATOM 2662 C C . PRO A 1 355 ? 23.918 -18.942 -1.051 1.00 37.44 355 PRO A C 1
ATOM 2664 O O . PRO A 1 355 ? 24.001 -18.344 0.025 1.00 37.44 355 PRO A O 1
ATOM 2667 N N . GLN A 1 356 ? 22.898 -19.746 -1.359 1.00 40.06 356 GLN A N 1
ATOM 2668 C CA . GLN A 1 356 ? 21.959 -20.279 -0.377 1.00 40.06 356 GLN A CA 1
ATOM 2669 C C . GLN A 1 356 ? 22.768 -20.809 0.810 1.00 40.06 356 GLN A C 1
ATOM 2671 O O . GLN A 1 356 ? 23.385 -21.872 0.719 1.00 40.06 356 GLN A O 1
ATOM 2676 N N . LYS A 1 357 ? 22.756 -20.088 1.935 1.00 35.56 357 LYS A N 1
ATOM 2677 C CA . LYS A 1 357 ? 23.034 -20.716 3.222 1.00 35.56 357 LYS A CA 1
ATOM 2678 C C . LYS A 1 357 ? 21.883 -21.689 3.444 1.00 35.56 357 LYS A C 1
ATOM 2680 O O . LYS A 1 357 ? 20.779 -21.274 3.785 1.00 35.56 357 LYS A O 1
ATOM 2685 N N . ARG A 1 358 ? 22.120 -22.964 3.122 1.00 36.53 358 ARG A N 1
ATOM 2686 C CA . ARG A 1 358 ? 21.270 -24.058 3.593 1.00 36.53 358 ARG A CA 1
ATOM 2687 C C . ARG A 1 358 ? 21.276 -23.986 5.120 1.00 36.53 358 ARG A C 1
ATOM 2689 O O . ARG A 1 358 ? 22.339 -23.763 5.699 1.00 36.53 358 ARG A O 1
ATOM 2696 N N . HIS A 1 359 ? 20.074 -24.069 5.682 1.00 34.69 359 HIS A N 1
ATOM 2697 C CA . HIS A 1 359 ? 19.794 -24.073 7.113 1.00 34.69 359 HIS A CA 1
ATOM 2698 C C . HIS A 1 359 ? 20.654 -25.068 7.883 1.00 34.69 359 HIS A C 1
ATOM 2700 O O . HIS A 1 359 ? 20.922 -26.157 7.322 1.00 34.69 359 HIS A O 1
#

Foldseek 3Di:
DDDDDDDDDDDDDDDDDDDDDDPPVVVVVVVVVVVVVVVVPPDDPPPLQQCQVLLLLLLLLVLLLVFDPPVADDLDDDCVVLLLLLLVLLLLDDVVVLVVQDAPVRVPDPDDDPLVPDPHSPVVVVVSVSSNVSSVLLPALVSHVVSDHDDPVCSPDPVSVVVSVVSVVVSVVVVVVNVCSVVPPSVVSVVVVLVSQQVSLCQAAVGRPDDPPLPCGQQDAAAQFLLQCQECVHPVSHSLSQLLLQFEAEPPADGTQNDPQLHHYDDGNHGDGCSVSSSSSVVVSVPDDRDHNDPVSNVVSVCSSQVQWDFDDAVPEDTWIWRHAFDNDNSGSGHDYSGGTHTPRVVVVVVVVDDPPDD

Solvent-accessible surface area (backbone atoms only — not comparable to full-atom values): 20090 Å² total; per-residue (Å²): 140,83,83,92,76,90,82,81,85,82,80,86,88,83,81,80,96,82,80,84,82,65,73,73,62,60,54,54,55,52,49,52,53,50,51,57,54,55,73,69,59,82,62,73,97,54,95,45,33,79,29,39,72,57,48,56,34,48,30,47,37,47,27,20,69,75,24,50,58,85,87,52,84,68,57,70,78,84,58,66,65,59,53,40,45,48,29,52,38,51,62,52,50,53,69,71,60,57,67,74,49,56,52,70,76,62,66,72,47,97,64,85,58,80,35,74,79,51,99,52,34,68,62,42,46,54,54,50,53,52,50,33,53,21,49,59,27,58,74,42,44,86,58,27,70,94,49,57,72,82,52,71,70,55,64,74,36,79,60,26,59,58,49,35,55,53,42,51,50,50,46,52,50,49,51,48,52,52,50,50,36,61,72,62,47,26,61,51,45,47,49,51,52,53,48,50,52,26,52,46,29,25,44,40,41,68,34,52,81,64,61,88,64,79,78,65,48,26,75,43,64,40,35,84,30,47,40,52,22,15,21,43,90,60,50,23,60,17,48,34,44,29,51,30,31,28,21,33,29,41,73,86,36,86,49,40,21,30,36,78,82,37,31,31,74,47,74,41,37,51,73,40,61,42,23,70,37,29,46,41,45,47,59,55,34,67,74,51,77,77,31,59,54,40,72,66,50,46,51,53,31,48,51,59,44,58,69,58,45,41,78,43,74,44,94,96,46,81,70,36,32,26,40,53,39,57,28,98,42,90,52,42,27,30,86,40,69,63,29,18,8,27,36,42,39,68,62,61,57,54,61,71,72,58,78,80,77,75,130

Sequence (359 aa):
DPRQLLFLSFPAFSGNVNQVMSPPATYLLLAMTAFVMTLWQGRANDSNAKNMAIINDLCDLIQVATGKTDHLPKPDLENSDLTSLEIINMSLAEDEWKKGIPTEEQASGKQTDPCDKGPEPAACKELRSKWIAAKKATETAANFPNKKKLSEDNLRSTLRKSAAETVALLIEQAKHVKTEYNANDKPRLEYVTQRLDGEVKTALYGKADAGPADGNLCDIAASTSRAKTCKIEDKAQTLCVAAVCICAKGSTQNSDICDSQLTATVTDWANENLKTAFGAIKAKCNNLPPRQLTAHNLITALDKLLAKSTANTEADAAAAVVLGTGATNTAPCKDEDQKGCVDLTALTAKKRQHPQKRH

Nearest PDB structures (foldseek):
  8onh-assembly5_N  TM=5.489E-01  e=1.848E-08  Trypanosoma brucei brucei
  8ok6-assembly1_A  TM=5.493E-01  e=3.323E-08  Trypanosoma brucei brucei
  8onh-assembly4_K  TM=5.132E-01  e=3.292E-07  Trypanosoma brucei brucei
  8onh-assembly4_L  TM=5.301E-01  e=4.074E-07  Trypanosoma brucei brucei
  8otz-assembly1_BR  TM=1.409E-01  e=1.313E+00  Bos taurus

InterPro domains:
  IPR025932 Trypanosome variant surface glycoprotein, B-type, N-terminal domain [PF13206] (35-353)

Radius of gyration: 33.75 Å; Cα contacts (8 Å, |Δi|>4): 476; chains: 1; bounding box: 66×79×84 Å

Mean predicted aligned error: 14.21 Å